Protein AF-A0A2A2PYI9-F1 (afdb_monomer_lite)

pLDDT: mean 82.42, std 16.28, range [33.88, 98.12]

Structure (mmCIF, N/CA/C/O backbone):
data_AF-A0A2A2PYI9-F1
#
_entry.id   AF-A0A2A2PYI9-F1
#
loop_
_atom_site.group_PDB
_atom_site.id
_atom_site.type_symbol
_atom_site.label_atom_id
_atom_site.label_alt_id
_atom_site.label_comp_id
_atom_site.label_asym_id
_atom_site.label_entity_id
_atom_site.label_seq_id
_atom_site.pdbx_PDB_ins_code
_atom_site.Cartn_x
_atom_site.Cartn_y
_atom_site.Cartn_z
_atom_site.occupancy
_atom_site.B_iso_or_equiv
_atom_site.auth_seq_id
_atom_site.auth_comp_id
_atom_site.auth_asym_id
_atom_site.auth_atom_id
_atom_site.pdbx_PDB_model_num
ATOM 1 N N . MET A 1 1 ? -29.146 13.501 -9.219 1.00 33.88 1 MET A N 1
ATOM 2 C CA . MET A 1 1 ? -28.805 12.311 -10.023 1.00 33.88 1 MET A CA 1
ATOM 3 C C . MET A 1 1 ? -28.021 12.871 -11.185 1.00 33.88 1 MET A C 1
ATOM 5 O O . MET A 1 1 ? -28.593 13.124 -12.236 1.00 33.88 1 MET A O 1
ATOM 9 N N . ASP A 1 2 ? -26.780 13.252 -10.892 1.00 37.84 2 ASP A N 1
ATOM 10 C CA . ASP A 1 2 ? -25.916 13.910 -11.863 1.00 37.84 2 ASP A CA 1
ATOM 11 C C . ASP A 1 2 ? -25.193 12.843 -12.674 1.00 37.84 2 ASP A C 1
ATOM 13 O O . ASP A 1 2 ? -24.816 11.787 -12.166 1.00 37.84 2 ASP A O 1
ATOM 17 N N . SER A 1 3 ? -25.146 13.115 -13.968 1.00 40.38 3 SER A N 1
ATOM 18 C CA . SER A 1 3 ? -24.664 12.262 -15.040 1.00 40.38 3 SER A CA 1
ATOM 19 C C . SER A 1 3 ? -23.208 11.858 -14.802 1.00 40.38 3 SER A C 1
ATOM 21 O O . SER A 1 3 ? -22.323 12.702 -14.899 1.00 40.38 3 SER A O 1
ATOM 23 N N . ILE A 1 4 ? -22.956 10.576 -14.526 1.00 47.84 4 ILE A N 1
ATOM 24 C CA . ILE A 1 4 ? -21.625 9.956 -14.641 1.00 47.84 4 ILE A CA 1
ATOM 25 C C . ILE A 1 4 ? -21.362 9.779 -16.141 1.00 47.84 4 ILE A C 1
ATOM 27 O O . ILE A 1 4 ? -21.549 8.703 -16.693 1.00 47.84 4 ILE A O 1
ATOM 31 N N . ASP A 1 5 ? -21.094 10.890 -16.817 1.00 45.84 5 ASP A N 1
ATOM 32 C CA . ASP A 1 5 ? -20.759 10.943 -18.247 1.00 45.84 5 ASP A CA 1
ATOM 33 C C . ASP A 1 5 ? -19.875 12.182 -18.516 1.00 45.84 5 ASP A C 1
ATOM 35 O O . ASP A 1 5 ? -19.927 12.792 -19.582 1.00 45.84 5 ASP A O 1
ATOM 39 N N . SER A 1 6 ? -19.106 12.614 -17.505 1.00 53.06 6 SER A N 1
ATOM 40 C CA . SER A 1 6 ? -18.048 13.613 -17.675 1.00 53.06 6 SER A CA 1
ATOM 41 C C . SER A 1 6 ? -16.816 12.923 -18.245 1.00 53.06 6 SER A C 1
ATOM 43 O O . SER A 1 6 ? -16.420 11.863 -17.754 1.00 53.06 6 SER A O 1
ATOM 45 N N . ASP A 1 7 ? -16.211 13.531 -19.258 1.00 60.19 7 ASP A N 1
ATOM 46 C CA . ASP A 1 7 ? -14.931 13.111 -19.820 1.00 60.19 7 ASP A CA 1
ATOM 47 C C . ASP A 1 7 ? -13.903 12.910 -18.680 1.00 60.19 7 ASP A C 1
ATOM 49 O O . ASP A 1 7 ? -13.725 13.824 -17.870 1.00 60.19 7 ASP A O 1
ATOM 53 N N . PRO A 1 8 ? -13.238 11.743 -18.550 1.00 55.34 8 PRO A N 1
ATOM 54 C CA . PRO A 1 8 ? -12.251 11.511 -17.492 1.00 55.34 8 PRO A CA 1
ATOM 55 C C . PRO A 1 8 ? -11.104 12.535 -17.504 1.00 55.34 8 PRO A C 1
ATOM 57 O O . PRO A 1 8 ? -10.512 12.796 -16.458 1.00 55.34 8 PRO A O 1
ATOM 60 N N . PHE A 1 9 ? -10.824 13.167 -18.648 1.00 63.16 9 PHE A N 1
ATOM 61 C CA . PHE A 1 9 ? -9.837 14.243 -18.742 1.00 63.16 9 PHE A CA 1
ATOM 62 C C . PHE A 1 9 ? -10.354 15.581 -18.190 1.00 63.16 9 PHE A C 1
ATOM 64 O O . PHE A 1 9 ? -9.571 16.374 -17.678 1.00 63.16 9 PHE A O 1
ATOM 71 N N . GLU A 1 10 ? -11.669 15.814 -18.194 1.00 71.94 10 GLU A N 1
ATOM 72 C CA . GLU A 1 10 ? -12.277 17.023 -17.624 1.00 71.94 10 GLU A CA 1
ATOM 73 C C . GLU A 1 10 ? -12.170 17.044 -16.090 1.00 71.94 10 GLU A C 1
ATOM 75 O O . GLU A 1 10 ? -12.043 18.116 -15.497 1.00 71.94 10 GLU A O 1
ATOM 80 N N . ALA A 1 11 ? -12.173 15.873 -15.442 1.00 73.19 11 ALA A N 1
ATOM 81 C CA . ALA A 1 11 ? -11.939 15.761 -14.003 1.00 73.19 11 ALA A CA 1
ATOM 82 C C . ALA A 1 11 ? -10.495 16.137 -13.633 1.00 73.19 11 ALA A C 1
ATOM 8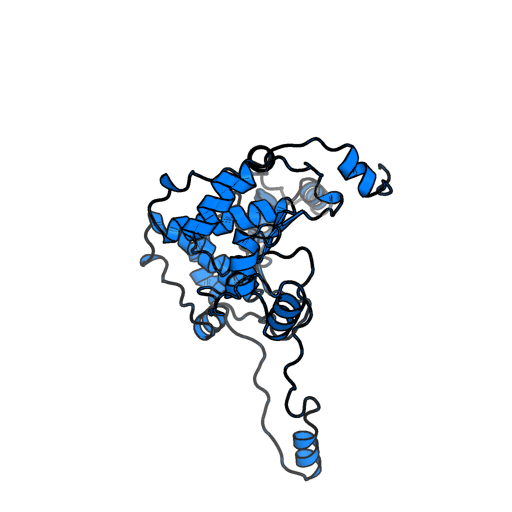4 O O . ALA A 1 11 ? -10.291 16.891 -12.687 1.00 73.19 11 ALA A O 1
ATOM 85 N N . TYR A 1 12 ? -9.514 15.666 -14.411 1.00 77.94 12 TYR A N 1
ATOM 86 C CA . TYR A 1 12 ? -8.099 15.998 -14.222 1.00 77.94 12 TYR A CA 1
ATOM 87 C C . TYR A 1 12 ? -7.813 17.488 -14.473 1.00 77.94 12 TYR A C 1
ATOM 89 O O . TYR A 1 12 ? -7.151 18.139 -13.671 1.00 77.94 12 TYR A O 1
ATOM 97 N N . ASP A 1 13 ? -8.350 18.061 -15.555 1.00 82.06 13 ASP A N 1
ATOM 98 C CA . ASP A 1 13 ? -8.074 19.455 -15.928 1.00 82.06 13 ASP A CA 1
ATOM 99 C C . ASP A 1 13 ? -8.671 20.485 -14.949 1.00 82.06 13 ASP A C 1
ATOM 101 O O . ASP A 1 13 ? -8.200 21.624 -14.882 1.00 82.06 13 ASP A O 1
ATOM 105 N N . ASN A 1 14 ? -9.714 20.112 -14.197 1.00 82.50 14 ASN A N 1
ATOM 106 C CA . ASN A 1 14 ? -10.449 21.023 -13.314 1.00 82.50 14 ASN A CA 1
ATOM 107 C C . ASN A 1 14 ? -10.273 20.731 -11.816 1.00 82.50 14 ASN A C 1
ATOM 109 O O . ASN A 1 14 ? -10.850 21.455 -10.996 1.00 82.50 14 ASN A O 1
ATOM 113 N N . CYS A 1 15 ? -9.524 19.694 -11.436 1.00 84.62 15 CYS A N 1
ATOM 114 C CA . CYS A 1 15 ? -9.304 19.386 -10.029 1.00 84.62 15 CYS A CA 1
ATOM 115 C C . CYS A 1 15 ? -8.291 20.355 -9.392 1.00 84.62 15 CYS A C 1
ATOM 117 O O . CYS A 1 15 ? -7.405 20.892 -10.071 1.00 84.62 15 CYS A O 1
ATOM 119 N N . PRO A 1 16 ? -8.392 20.603 -8.077 1.00 90.00 16 PRO A N 1
ATOM 120 C CA . PRO A 1 16 ? -7.320 21.271 -7.366 1.00 90.00 16 PRO A CA 1
ATOM 121 C C . PRO A 1 16 ? -6.079 20.370 -7.298 1.00 90.00 16 PRO A C 1
ATOM 123 O O . PRO A 1 16 ? -6.130 19.171 -7.573 1.00 90.00 16 PRO A O 1
ATOM 126 N N . TRP A 1 17 ? -4.945 20.978 -6.964 1.00 92.88 17 TRP A N 1
ATOM 127 C CA . TRP A 1 17 ? -3.680 20.278 -6.783 1.00 92.88 17 TRP A CA 1
ATOM 128 C C . TRP A 1 17 ? -3.239 20.463 -5.341 1.00 92.88 17 TRP A C 1
ATOM 130 O O . TRP A 1 17 ? -3.008 21.597 -4.915 1.00 92.88 17 TRP A O 1
ATOM 140 N N . HIS A 1 18 ? -3.125 19.360 -4.612 1.00 93.50 18 HIS A N 1
ATOM 141 C CA . HIS A 1 18 ? -2.739 19.349 -3.206 1.00 93.50 18 HIS A CA 1
ATOM 142 C C . HIS A 1 18 ? -1.627 18.320 -2.980 1.00 93.50 18 HIS A C 1
ATOM 144 O O . HIS A 1 18 ? -1.480 17.387 -3.770 1.00 93.50 18 HIS A O 1
ATOM 150 N N . PRO A 1 19 ? -0.820 18.460 -1.923 1.00 95.62 19 PRO A N 1
ATOM 151 C CA . PRO A 1 19 ? 0.034 17.373 -1.474 1.00 95.62 19 PRO A CA 1
ATOM 152 C C . PRO A 1 19 ? -0.830 16.188 -1.008 1.00 95.62 19 PRO A C 1
ATOM 154 O O . PRO A 1 19 ? -1.816 16.419 -0.295 1.00 95.62 19 PRO A O 1
ATOM 157 N N . PRO A 1 20 ? -0.468 14.925 -1.305 1.00 95.31 20 PRO A N 1
ATOM 158 C CA . PRO A 1 20 ? -1.155 13.760 -0.755 1.00 95.31 20 PRO A CA 1
ATOM 159 C C . PRO A 1 20 ? -1.258 13.799 0.772 1.00 95.31 20 PRO A C 1
ATOM 161 O O . PRO A 1 20 ? -2.221 13.289 1.332 1.00 95.31 20 PRO A O 1
ATOM 164 N N . ARG A 1 21 ? -0.325 14.465 1.468 1.00 97.00 21 ARG A N 1
ATOM 165 C CA . ARG A 1 21 ? -0.442 14.701 2.911 1.00 97.00 21 ARG A CA 1
ATOM 166 C C . ARG A 1 21 ? -1.735 15.414 3.301 1.00 97.00 21 ARG A C 1
ATOM 168 O O . ARG A 1 21 ? -2.357 15.019 4.282 1.00 97.00 21 ARG A O 1
ATOM 175 N N . GLU A 1 22 ? -2.110 16.464 2.576 1.00 95.81 22 GLU A N 1
ATOM 176 C CA . GLU A 1 22 ? -3.336 17.221 2.847 1.00 95.81 22 GLU A CA 1
ATOM 177 C C . GLU A 1 22 ? -4.567 16.385 2.482 1.00 95.81 22 GLU A C 1
ATOM 179 O O . GLU A 1 22 ? -5.471 16.255 3.306 1.00 95.81 22 GLU A O 1
ATOM 184 N N . MET A 1 23 ? -4.541 15.715 1.321 1.00 92.62 23 MET A N 1
ATOM 185 C CA . MET A 1 23 ? -5.623 14.819 0.881 1.00 92.62 23 MET A CA 1
ATOM 186 C C . MET A 1 23 ? -5.915 13.719 1.915 1.00 92.62 23 MET A C 1
ATOM 188 O O . MET A 1 23 ? -7.065 13.438 2.244 1.00 92.62 23 MET A O 1
ATOM 192 N N . LEU A 1 24 ? -4.866 13.096 2.462 1.00 94.38 24 LEU A N 1
ATOM 193 C CA . LEU A 1 24 ? -4.995 12.054 3.479 1.00 94.38 24 LEU A CA 1
ATOM 194 C C . LEU A 1 24 ? -5.429 12.617 4.840 1.00 94.38 24 LEU A C 1
ATOM 196 O O . LEU A 1 24 ? -6.237 11.989 5.529 1.00 94.38 24 LEU A O 1
ATOM 200 N N . ALA A 1 25 ? -4.947 13.804 5.219 1.00 94.25 25 ALA A N 1
ATOM 201 C CA . ALA A 1 25 ? -5.342 14.459 6.464 1.00 94.25 25 ALA A CA 1
ATOM 202 C C . ALA A 1 25 ? -6.837 14.815 6.482 1.00 94.25 25 ALA A C 1
ATOM 204 O O . ALA A 1 25 ? -7.488 14.642 7.516 1.00 94.25 25 ALA A O 1
ATOM 205 N N . ASP A 1 26 ? -7.400 15.225 5.343 1.00 90.81 26 ASP A N 1
ATOM 206 C CA . ASP A 1 26 ? -8.839 15.481 5.185 1.00 90.81 26 ASP A CA 1
ATOM 207 C C . ASP A 1 26 ? -9.693 14.214 5.382 1.00 90.81 26 ASP A C 1
ATOM 209 O O . ASP A 1 26 ? -10.858 14.291 5.783 1.00 90.81 26 ASP A O 1
ATOM 213 N N . LEU A 1 27 ? -9.093 13.037 5.188 1.00 88.44 27 LEU A N 1
ATOM 214 C CA . LEU A 1 27 ? -9.691 11.724 5.447 1.00 88.44 27 LEU A CA 1
ATOM 215 C C . LEU A 1 27 ? -9.379 11.186 6.851 1.00 88.44 27 LEU A C 1
ATOM 217 O O . LEU A 1 27 ? -9.755 10.064 7.186 1.00 88.44 27 LEU A O 1
ATOM 221 N N . GLY A 1 28 ? -8.713 11.983 7.689 1.00 93.25 28 GLY A N 1
ATOM 222 C CA . GLY A 1 28 ? -8.355 11.619 9.056 1.00 93.25 28 GLY A CA 1
ATOM 223 C C . GLY A 1 28 ? -7.126 10.717 9.170 1.00 93.25 28 GLY A C 1
ATOM 224 O O . GLY A 1 28 ? -6.887 10.172 10.248 1.00 93.25 28 GLY A O 1
ATOM 225 N N . PHE A 1 29 ? -6.340 10.562 8.101 1.00 94.25 29 PHE A N 1
ATOM 226 C CA . PHE A 1 29 ? -5.088 9.813 8.124 1.00 94.25 29 PHE A CA 1
ATOM 227 C C . PHE A 1 29 ? -3.882 10.747 8.258 1.00 94.25 29 PHE A C 1
ATOM 229 O O . PHE A 1 29 ? -3.706 11.688 7.488 1.00 94.25 29 PHE A O 1
ATOM 236 N N . THR A 1 30 ? -2.999 10.452 9.211 1.00 94.62 30 THR A N 1
ATOM 237 C CA . THR A 1 30 ? -1.716 11.147 9.373 1.00 94.62 30 THR A CA 1
ATOM 238 C C . THR A 1 30 ? -0.624 10.149 9.721 1.00 94.62 30 THR A C 1
ATOM 240 O O . THR A 1 30 ? -0.806 9.340 10.631 1.00 94.62 30 THR A O 1
ATOM 243 N N . SER A 1 31 ? 0.526 10.249 9.061 1.00 92.69 31 SER A N 1
ATOM 244 C CA . SER A 1 31 ? 1.694 9.403 9.314 1.00 92.69 31 SER A CA 1
ATOM 245 C C . SER A 1 31 ? 2.788 10.165 10.082 1.00 92.69 31 SER A C 1
ATOM 247 O O . SER A 1 31 ? 3.120 11.294 9.695 1.00 92.69 31 SER A O 1
ATOM 249 N N . PRO A 1 32 ? 3.387 9.581 11.138 1.00 95.31 32 PRO A N 1
ATOM 250 C CA . PRO A 1 32 ? 4.479 10.218 11.875 1.00 95.31 32 PRO A CA 1
ATOM 251 C C . PRO A 1 32 ? 5.744 10.352 11.004 1.00 95.31 32 PRO A C 1
ATOM 253 O O . PRO A 1 32 ? 5.972 9.498 10.143 1.00 95.31 32 PRO A O 1
ATOM 256 N N . PRO A 1 33 ? 6.586 11.380 11.218 1.00 96.44 33 PRO A N 1
ATOM 257 C CA . PRO A 1 33 ? 7.892 11.489 10.569 1.00 96.44 33 PRO A CA 1
ATOM 258 C C . PRO A 1 33 ? 8.765 10.237 10.778 1.00 96.44 33 PRO A C 1
ATOM 260 O O . PRO A 1 33 ? 8.701 9.629 11.851 1.00 96.44 33 PRO A O 1
ATOM 263 N N . PRO A 1 34 ? 9.630 9.865 9.815 1.00 95.44 34 PRO A N 1
ATOM 264 C CA . PRO A 1 34 ? 10.481 8.673 9.919 1.00 95.44 34 PRO A CA 1
ATOM 265 C C . PRO A 1 34 ? 11.380 8.653 11.163 1.00 95.44 34 PRO A C 1
ATOM 267 O O . PRO A 1 34 ? 11.589 7.596 11.763 1.00 95.44 34 PRO A O 1
ATOM 270 N N . ASP A 1 35 ? 11.867 9.825 11.577 1.00 95.38 35 ASP A N 1
ATOM 271 C CA . ASP A 1 35 ? 12.709 10.006 12.765 1.00 95.38 35 ASP A CA 1
ATOM 272 C C . ASP A 1 35 ? 11.944 9.831 14.087 1.00 95.38 35 ASP A C 1
ATOM 274 O O . ASP A 1 35 ? 12.556 9.633 15.136 1.00 95.38 35 ASP A O 1
ATOM 278 N N . GLU A 1 36 ? 10.611 9.879 14.079 1.00 95.88 36 GLU A N 1
ATOM 279 C CA . GLU A 1 36 ? 9.802 9.624 15.277 1.00 95.88 36 GLU A CA 1
ATOM 280 C C . GLU A 1 36 ? 9.535 8.126 15.483 1.00 95.88 36 GLU A C 1
ATOM 282 O O . GLU A 1 36 ? 9.292 7.697 16.612 1.00 95.88 36 GLU A O 1
ATOM 287 N N . VAL A 1 37 ? 9.664 7.310 14.430 1.00 94.06 37 VAL A N 1
ATOM 288 C CA . VAL A 1 37 ? 9.454 5.858 14.485 1.00 94.06 37 VAL A CA 1
ATOM 289 C C . VAL A 1 37 ? 10.792 5.137 14.649 1.00 94.06 37 VAL A C 1
ATOM 291 O O . VAL A 1 37 ? 11.514 4.850 13.691 1.00 94.06 37 VAL A O 1
ATOM 294 N N . GLN A 1 38 ? 11.143 4.861 15.903 1.00 91.69 38 GLN A N 1
ATOM 295 C CA . GLN A 1 38 ? 12.434 4.267 16.268 1.00 91.69 38 GLN A CA 1
ATOM 296 C C . GLN A 1 38 ? 12.458 2.741 16.125 1.00 91.69 38 GLN A C 1
ATOM 298 O O . GLN A 1 38 ? 13.504 2.166 15.832 1.00 91.69 38 GLN A O 1
ATOM 303 N N . ASP A 1 39 ? 11.323 2.079 16.344 1.00 91.00 39 ASP A N 1
ATOM 304 C CA . ASP A 1 39 ? 11.221 0.627 16.240 1.00 91.00 39 ASP A CA 1
ATOM 305 C C . ASP A 1 39 ? 10.990 0.194 14.782 1.00 91.00 39 ASP A C 1
ATOM 307 O O . ASP A 1 39 ? 10.060 0.650 14.122 1.00 91.00 39 ASP A O 1
ATOM 311 N N . GLU A 1 40 ? 11.834 -0.704 14.267 1.00 89.62 40 GLU A N 1
ATOM 312 C CA . GLU A 1 40 ? 11.764 -1.161 12.867 1.00 89.62 40 GLU A CA 1
ATOM 313 C C . GLU A 1 40 ? 10.495 -1.974 12.569 1.00 89.62 40 GLU A C 1
ATOM 315 O O . GLU A 1 40 ? 10.004 -1.994 11.438 1.00 89.62 40 GLU A O 1
ATOM 320 N N . ARG A 1 41 ? 9.932 -2.650 13.576 1.00 87.50 41 ARG A N 1
ATOM 321 C CA . ARG A 1 41 ? 8.699 -3.418 13.408 1.00 87.50 41 ARG A CA 1
ATOM 322 C C . ARG A 1 41 ? 7.488 -2.490 13.365 1.00 87.50 41 ARG A C 1
ATOM 324 O O . ARG A 1 41 ? 6.601 -2.704 12.541 1.00 87.50 41 ARG A O 1
ATOM 331 N N . GLU A 1 42 ? 7.468 -1.467 14.214 1.00 90.00 42 GLU A N 1
ATOM 332 C CA . GLU A 1 42 ? 6.495 -0.379 14.139 1.00 90.00 42 GLU A CA 1
ATOM 333 C C . GLU A 1 42 ? 6.590 0.339 12.789 1.00 90.00 42 GLU A C 1
ATOM 335 O O . GLU A 1 42 ? 5.566 0.519 12.132 1.00 90.00 42 GLU A O 1
ATOM 340 N N . LEU A 1 43 ? 7.803 0.667 12.327 1.00 94.81 43 LEU A N 1
ATOM 341 C CA . LEU A 1 43 ? 8.020 1.326 11.039 1.00 94.81 43 LEU A CA 1
ATOM 342 C C . LEU A 1 43 ? 7.441 0.519 9.882 1.00 94.81 43 LEU A C 1
ATOM 344 O O . LEU A 1 43 ? 6.754 1.083 9.034 1.00 94.81 43 LEU A O 1
ATOM 348 N N . ARG A 1 44 ? 7.649 -0.802 9.866 1.00 93.56 44 ARG A N 1
ATOM 349 C CA . ARG A 1 44 ? 7.020 -1.675 8.867 1.00 93.56 44 ARG A CA 1
ATOM 350 C C . ARG A 1 44 ? 5.496 -1.567 8.898 1.00 93.56 44 ARG A C 1
ATOM 352 O O . ARG A 1 44 ? 4.879 -1.513 7.840 1.00 93.56 44 ARG A O 1
ATOM 359 N N . GLY A 1 45 ? 4.889 -1.526 10.083 1.00 89.38 45 GLY A N 1
ATOM 360 C CA . GLY A 1 45 ? 3.446 -1.315 10.230 1.00 89.38 45 GLY A CA 1
ATOM 361 C C . GLY A 1 45 ? 2.997 0.027 9.643 1.00 89.38 45 GLY A C 1
ATOM 362 O O . GLY A 1 45 ? 2.108 0.054 8.795 1.00 89.38 45 GLY A O 1
ATOM 363 N N . ARG A 1 46 ? 3.671 1.124 10.018 1.00 93.75 46 ARG A N 1
ATOM 364 C CA . ARG A 1 46 ? 3.391 2.484 9.515 1.00 93.75 46 ARG A CA 1
ATOM 365 C C . ARG A 1 46 ? 3.567 2.612 8.008 1.00 93.75 46 ARG A C 1
ATOM 367 O O . ARG A 1 46 ? 2.791 3.303 7.354 1.00 93.75 46 ARG A O 1
ATOM 374 N N . LEU A 1 47 ? 4.558 1.923 7.454 1.00 96.94 47 LEU A N 1
ATOM 375 C CA . LEU A 1 47 ? 4.772 1.840 6.019 1.00 96.94 47 LEU A CA 1
ATOM 376 C C . LEU A 1 47 ? 3.561 1.238 5.310 1.00 96.94 47 LEU A C 1
ATOM 378 O O . LEU A 1 47 ? 3.055 1.839 4.368 1.00 96.94 47 LEU A O 1
ATOM 382 N N . TRP A 1 48 ? 3.060 0.095 5.774 1.00 96.44 48 TRP A N 1
ATOM 383 C CA . TRP A 1 48 ? 1.887 -0.523 5.159 1.00 96.44 48 TRP A CA 1
ATOM 384 C C . TRP A 1 48 ? 0.614 0.303 5.356 1.00 96.44 48 TRP A C 1
ATOM 386 O O . TRP A 1 48 ? -0.152 0.441 4.406 1.00 96.44 48 TRP A O 1
ATOM 396 N N . GLU A 1 49 ? 0.410 0.911 6.528 1.00 94.94 49 GLU A N 1
ATOM 397 C CA . GLU A 1 49 ? -0.691 1.862 6.752 1.00 94.94 49 GLU A CA 1
ATOM 398 C C . GLU A 1 49 ? -0.675 2.990 5.707 1.00 94.94 49 GLU A C 1
ATOM 400 O O . GLU A 1 49 ? -1.697 3.267 5.079 1.00 94.94 49 GLU A O 1
ATOM 405 N N . LEU A 1 50 ? 0.495 3.591 5.466 1.00 96.75 50 LEU A N 1
ATOM 406 C CA . LEU A 1 50 ? 0.666 4.641 4.466 1.00 96.75 50 LEU A CA 1
ATOM 407 C C . LEU A 1 50 ? 0.421 4.130 3.037 1.00 96.75 50 LEU A C 1
ATOM 409 O O . LEU A 1 50 ? -0.279 4.792 2.275 1.00 96.75 50 LEU A O 1
ATOM 413 N N . ILE A 1 51 ? 0.935 2.949 2.677 1.00 96.88 51 ILE A N 1
ATOM 414 C CA . ILE A 1 51 ? 0.714 2.331 1.356 1.00 96.88 51 ILE A CA 1
ATOM 415 C C . ILE A 1 51 ? -0.783 2.132 1.083 1.00 96.88 51 ILE A C 1
ATOM 417 O O . ILE A 1 51 ? -1.262 2.460 -0.002 1.00 96.88 51 ILE A O 1
ATOM 421 N N . TYR A 1 52 ? -1.542 1.620 2.055 1.00 93.69 52 TYR A N 1
ATOM 422 C CA . TYR A 1 52 ? -2.983 1.417 1.889 1.00 93.69 52 TYR A CA 1
ATOM 423 C C . TYR A 1 52 ? -3.767 2.732 1.876 1.00 93.69 52 TYR A C 1
ATOM 425 O O . TYR A 1 52 ? -4.709 2.860 1.094 1.00 93.69 52 TYR A O 1
ATOM 433 N N . ALA A 1 53 ? -3.370 3.719 2.684 1.00 92.50 53 ALA A N 1
ATOM 434 C CA . ALA A 1 53 ? -3.973 5.050 2.657 1.00 92.50 53 ALA A CA 1
ATOM 435 C C . ALA A 1 53 ? -3.785 5.723 1.283 1.00 92.50 53 ALA A C 1
ATOM 437 O O . ALA A 1 53 ? -4.744 6.240 0.707 1.00 92.50 53 ALA A O 1
ATOM 438 N N . LEU A 1 54 ? -2.578 5.632 0.716 1.00 94.56 54 LEU A N 1
ATOM 439 C CA . LEU A 1 54 ? -2.266 6.076 -0.645 1.00 94.56 54 LEU A CA 1
ATOM 440 C C . LEU A 1 54 ? -3.113 5.333 -1.691 1.00 94.56 54 LEU A C 1
ATOM 442 O O . LEU A 1 54 ? -3.759 5.969 -2.524 1.00 94.56 54 LEU A O 1
ATOM 446 N N . ALA A 1 55 ? -3.198 4.003 -1.607 1.00 93.25 55 ALA A N 1
ATOM 447 C CA . ALA A 1 55 ? -3.991 3.198 -2.537 1.00 93.25 55 ALA A CA 1
ATOM 448 C C . ALA A 1 55 ? -5.497 3.507 -2.470 1.00 93.25 55 ALA A C 1
ATOM 450 O O . ALA A 1 55 ? -6.176 3.493 -3.499 1.00 93.25 55 ALA A O 1
ATOM 451 N N . ALA A 1 56 ? -6.028 3.842 -1.289 1.00 88.94 56 ALA A N 1
ATOM 452 C CA . ALA A 1 56 ? -7.412 4.293 -1.130 1.00 88.94 56 ALA A CA 1
ATOM 453 C C . ALA A 1 56 ? -7.681 5.623 -1.860 1.00 88.94 56 ALA A C 1
ATOM 455 O O . ALA A 1 56 ? -8.794 5.849 -2.334 1.00 88.94 56 ALA A O 1
ATOM 456 N N . GLN A 1 57 ? -6.652 6.463 -2.007 1.00 88.00 57 GLN A N 1
ATOM 457 C CA . GLN A 1 57 ? -6.644 7.660 -2.858 1.00 88.00 57 GLN A CA 1
ATOM 458 C C . GLN A 1 57 ? -6.105 7.398 -4.272 1.00 88.00 57 GLN A C 1
ATOM 460 O O . GLN A 1 57 ? -5.767 8.324 -5.000 1.00 88.00 57 GLN A O 1
ATOM 465 N N . ARG A 1 58 ? -6.060 6.128 -4.692 1.00 91.12 58 ARG A N 1
ATOM 466 C CA . ARG A 1 58 ? -5.637 5.678 -6.027 1.00 91.12 58 ARG A CA 1
ATOM 467 C C . ARG A 1 58 ? -4.190 6.022 -6.397 1.00 91.12 58 ARG A C 1
ATOM 469 O O . ARG A 1 58 ? -3.859 6.059 -7.583 1.00 91.12 58 ARG A O 1
ATOM 476 N N . PHE A 1 59 ? -3.327 6.211 -5.400 1.00 92.88 59 PHE A N 1
ATOM 477 C CA . PHE A 1 59 ? -1.875 6.229 -5.563 1.00 92.88 59 PHE A CA 1
ATOM 478 C C . PHE A 1 59 ? -1.335 4.808 -5.416 1.00 92.88 59 PHE A C 1
ATOM 480 O O . PHE A 1 59 ? -1.360 4.222 -4.334 1.00 92.88 59 PHE A O 1
ATOM 487 N N . PHE A 1 60 ? -0.845 4.251 -6.515 1.00 93.44 60 PHE A N 1
ATOM 488 C CA . PHE A 1 60 ? -0.307 2.901 -6.589 1.00 93.44 60 PHE A CA 1
ATOM 489 C C . PHE A 1 60 ? 1.191 2.970 -6.844 1.00 93.44 60 PHE A C 1
ATOM 491 O O . PHE A 1 60 ? 1.635 3.417 -7.903 1.00 93.44 60 PHE A O 1
ATOM 498 N N . ILE A 1 61 ? 1.964 2.531 -5.859 1.00 94.56 61 ILE A N 1
ATOM 499 C CA . ILE A 1 61 ? 3.423 2.497 -5.942 1.00 94.56 61 ILE A CA 1
ATOM 500 C C . ILE A 1 61 ? 3.889 1.171 -6.558 1.00 94.56 61 ILE A C 1
ATOM 502 O O . ILE A 1 61 ? 3.202 0.157 -6.434 1.00 94.56 61 ILE A O 1
ATOM 506 N N . PHE A 1 62 ? 5.048 1.165 -7.212 1.00 92.88 62 PHE A N 1
ATOM 507 C CA . PHE A 1 62 ? 5.680 -0.044 -7.753 1.00 92.88 62 PHE A CA 1
ATOM 508 C C . PHE A 1 62 ? 7.210 0.096 -7.801 1.00 92.88 62 PHE A C 1
ATOM 510 O O . PHE A 1 62 ? 7.743 1.169 -7.514 1.00 92.88 62 PHE A O 1
ATOM 517 N N . ALA A 1 63 ? 7.909 -0.988 -8.151 1.00 91.38 63 ALA A N 1
ATOM 518 C CA . ALA A 1 63 ? 9.368 -1.072 -8.219 1.00 91.38 63 ALA A CA 1
ATOM 519 C C . ALA A 1 63 ? 10.053 -0.805 -6.867 1.00 91.38 63 ALA A C 1
ATOM 521 O O . ALA A 1 63 ? 11.108 -0.178 -6.804 1.00 91.38 63 ALA A O 1
ATOM 522 N N . THR A 1 64 ? 9.480 -1.279 -5.761 1.00 95.94 64 THR A N 1
ATOM 523 C CA . THR A 1 64 ? 9.884 -0.887 -4.398 1.00 95.94 64 THR A CA 1
ATOM 524 C C . THR A 1 64 ? 10.857 -1.860 -3.731 1.00 95.94 64 THR A C 1
ATOM 526 O O . THR A 1 64 ? 11.488 -1.516 -2.731 1.00 95.94 64 THR A O 1
ATOM 529 N N . ASP A 1 65 ? 11.014 -3.056 -4.297 1.00 94.81 65 ASP A N 1
ATOM 530 C CA . ASP A 1 65 ? 11.752 -4.179 -3.705 1.00 94.81 65 ASP A CA 1
ATOM 531 C C . ASP A 1 65 ? 13.253 -3.933 -3.482 1.00 94.81 65 ASP A C 1
ATOM 533 O O . ASP A 1 65 ? 13.896 -4.667 -2.733 1.00 94.81 65 ASP A O 1
ATOM 537 N N . HIS A 1 66 ? 13.815 -2.894 -4.099 1.00 94.94 66 HIS A N 1
ATOM 538 C CA . HIS A 1 66 ? 15.204 -2.474 -3.917 1.00 94.94 66 HIS A CA 1
ATOM 539 C C . HIS A 1 66 ? 15.439 -1.633 -2.649 1.00 94.94 66 HIS A C 1
ATOM 541 O O . HIS A 1 66 ? 16.590 -1.441 -2.263 1.00 94.94 66 HIS A O 1
ATOM 547 N N . LEU A 1 67 ? 14.376 -1.139 -2.003 1.00 96.25 67 LEU A N 1
ATOM 548 C CA . LEU A 1 67 ? 14.445 -0.258 -0.833 1.00 96.25 67 LEU A CA 1
ATOM 549 C C . LEU A 1 67 ? 14.178 -1.034 0.453 1.00 96.25 67 LEU A C 1
ATOM 551 O O . LEU A 1 67 ? 13.220 -1.804 0.515 1.00 96.25 67 LEU A O 1
ATOM 555 N N . GLY A 1 68 ? 14.922 -0.766 1.524 1.00 95.94 68 GLY A N 1
ATOM 556 C CA . GLY A 1 68 ? 14.536 -1.192 2.871 1.00 95.94 68 GLY A CA 1
ATOM 557 C C . GLY A 1 68 ? 13.236 -0.522 3.337 1.00 95.94 68 GLY A C 1
ATOM 558 O O . GLY A 1 68 ? 12.813 0.488 2.778 1.00 95.94 68 GLY A O 1
ATOM 559 N N . ASP A 1 69 ? 12.588 -1.055 4.379 1.00 96.75 69 ASP A N 1
ATOM 560 C CA . ASP A 1 69 ? 11.314 -0.494 4.868 1.00 96.75 69 ASP A CA 1
ATOM 561 C C . ASP A 1 69 ? 11.469 0.972 5.305 1.00 96.75 69 ASP A C 1
ATOM 563 O O . ASP A 1 69 ? 10.646 1.811 4.952 1.00 96.75 69 ASP A O 1
ATOM 567 N N . ARG A 1 70 ? 12.556 1.298 6.021 1.00 97.00 70 ARG A N 1
ATOM 568 C CA . ARG A 1 70 ? 12.862 2.673 6.444 1.00 97.00 70 ARG A CA 1
ATOM 569 C C . ARG A 1 70 ? 13.110 3.602 5.264 1.00 97.00 70 ARG A C 1
ATOM 571 O O . ARG A 1 70 ? 12.583 4.705 5.256 1.00 97.00 70 ARG A O 1
ATOM 578 N N . GLU A 1 71 ? 13.875 3.155 4.273 1.00 97.00 71 GLU A N 1
ATOM 579 C CA . GLU A 1 71 ? 14.166 3.945 3.072 1.00 97.00 71 GLU A CA 1
ATOM 580 C C . GLU A 1 71 ? 12.888 4.223 2.278 1.00 97.00 71 GLU A C 1
ATOM 582 O O . GLU A 1 71 ? 12.633 5.368 1.909 1.00 97.00 71 GLU A O 1
ATOM 587 N N . LEU A 1 72 ? 12.047 3.200 2.083 1.00 97.69 72 LEU A N 1
ATOM 588 C CA . LEU A 1 72 ? 10.761 3.366 1.416 1.00 97.69 72 LEU A CA 1
ATOM 589 C C . LEU A 1 72 ? 9.842 4.302 2.209 1.00 97.69 72 LEU A C 1
ATOM 591 O O . LEU A 1 72 ? 9.259 5.212 1.629 1.00 97.69 72 LEU A O 1
ATOM 595 N N . TYR A 1 73 ? 9.731 4.114 3.526 1.00 98.12 73 TYR A N 1
ATOM 596 C CA . TYR A 1 73 ? 8.888 4.957 4.373 1.00 98.12 73 TYR A CA 1
ATOM 597 C C . TYR A 1 73 ? 9.329 6.420 4.350 1.00 98.12 73 TYR A C 1
ATOM 599 O O . TYR A 1 73 ? 8.493 7.300 4.163 1.00 98.12 73 TYR A O 1
ATOM 607 N N . THR A 1 74 ? 10.632 6.681 4.482 1.00 97.81 74 THR A N 1
ATOM 608 C CA . THR A 1 74 ? 11.201 8.029 4.380 1.00 97.81 74 THR A CA 1
ATOM 609 C C . THR A 1 74 ? 10.878 8.657 3.037 1.00 97.81 74 THR A C 1
ATOM 611 O O . THR A 1 74 ? 10.364 9.770 3.005 1.00 97.81 74 THR A O 1
ATOM 614 N N . ARG A 1 75 ? 11.091 7.933 1.937 1.00 96.88 75 ARG A N 1
ATOM 615 C CA . ARG A 1 75 ? 10.819 8.460 0.601 1.00 96.88 75 ARG A CA 1
ATOM 616 C C . ARG A 1 75 ? 9.342 8.791 0.396 1.00 96.88 75 ARG A C 1
ATOM 618 O O . ARG A 1 75 ? 9.009 9.867 -0.089 1.00 96.88 75 ARG A O 1
ATOM 625 N N . LEU A 1 76 ? 8.439 7.902 0.810 1.00 97.38 76 LEU A N 1
ATOM 626 C CA . LEU A 1 76 ? 7.005 8.179 0.734 1.00 97.38 76 LEU A CA 1
ATOM 627 C C . LEU A 1 76 ? 6.626 9.390 1.602 1.00 97.38 76 LEU A C 1
ATOM 629 O O . LEU A 1 76 ? 5.858 10.240 1.162 1.00 97.38 76 LEU A O 1
ATOM 633 N N . HIS A 1 77 ? 7.166 9.485 2.820 1.00 97.50 77 HIS A N 1
ATOM 634 C CA . HIS A 1 77 ? 6.796 10.517 3.791 1.00 97.50 77 HIS A CA 1
ATOM 635 C C . HIS A 1 77 ? 7.337 11.912 3.457 1.00 97.50 77 HIS A C 1
ATOM 637 O O . HIS A 1 77 ? 6.611 12.900 3.600 1.00 97.50 77 HIS A O 1
ATOM 643 N N . GLU A 1 78 ? 8.597 11.990 3.038 1.00 95.94 78 GLU A N 1
ATOM 644 C CA . GLU A 1 78 ? 9.321 13.248 2.834 1.00 95.94 78 GLU A CA 1
ATOM 645 C C . GLU A 1 78 ? 9.252 13.752 1.391 1.00 95.94 78 GLU A C 1
ATOM 647 O O . GLU A 1 78 ? 9.367 14.957 1.172 1.00 95.94 78 GLU A O 1
ATOM 652 N N . GLU A 1 79 ? 9.045 12.862 0.415 1.00 94.12 79 GLU A N 1
ATOM 653 C CA . GLU A 1 79 ? 8.971 13.231 -1.003 1.00 94.12 79 GLU A CA 1
ATOM 654 C C . GLU A 1 79 ? 7.530 13.135 -1.514 1.00 94.12 79 GLU A C 1
ATOM 656 O O . GLU A 1 79 ? 6.898 14.163 -1.760 1.00 94.12 79 GLU A O 1
ATOM 661 N N . LEU A 1 80 ? 6.972 11.922 -1.616 1.00 95.00 80 LEU A N 1
ATOM 662 C CA . LEU A 1 80 ? 5.668 11.711 -2.265 1.00 95.00 80 LEU A CA 1
ATOM 663 C C . LEU A 1 80 ? 4.537 12.483 -1.574 1.00 95.00 80 LEU A C 1
ATOM 665 O O . LEU A 1 80 ? 3.697 13.085 -2.238 1.00 95.00 80 LEU A O 1
ATOM 669 N N . LEU A 1 81 ? 4.502 12.478 -0.240 1.00 96.56 81 LEU A N 1
ATOM 670 C CA . LEU A 1 81 ? 3.456 13.168 0.516 1.00 96.56 81 LEU A CA 1
ATOM 671 C C . LEU A 1 81 ? 3.492 14.698 0.369 1.00 96.56 81 LEU A C 1
ATOM 673 O O . LEU A 1 81 ? 2.470 15.335 0.630 1.00 96.56 81 LEU A O 1
ATOM 677 N N . GLU A 1 82 ? 4.628 15.275 -0.025 1.00 95.69 82 GLU A N 1
ATOM 678 C CA . GLU A 1 82 ? 4.817 16.722 -0.201 1.00 95.69 82 GLU A CA 1
ATOM 679 C C . GLU A 1 82 ? 4.640 17.169 -1.661 1.00 95.69 82 GLU A C 1
ATOM 681 O O . GLU A 1 82 ? 4.460 18.359 -1.934 1.00 95.69 82 GLU A O 1
ATOM 686 N N . GLU A 1 83 ? 4.694 16.235 -2.612 1.00 92.19 83 GLU A N 1
ATOM 687 C CA . GLU A 1 83 ? 4.570 16.532 -4.034 1.00 92.19 83 GLU A CA 1
ATOM 688 C C . GLU A 1 83 ? 3.137 16.936 -4.396 1.00 92.19 83 GLU A C 1
ATOM 690 O O . GLU A 1 83 ? 2.171 16.263 -4.040 1.00 92.19 83 GLU A O 1
ATOM 695 N N . LEU A 1 84 ? 2.976 18.025 -5.152 1.00 92.75 84 LEU A N 1
ATOM 696 C CA . LEU A 1 84 ? 1.656 18.446 -5.617 1.00 92.75 84 LEU A CA 1
ATOM 697 C C . LEU A 1 84 ? 1.088 17.432 -6.608 1.00 92.75 84 LEU A C 1
ATOM 699 O O . LEU A 1 84 ? 1.648 17.223 -7.681 1.00 92.75 84 LEU A O 1
ATOM 703 N N . ASN A 1 85 ? -0.075 16.885 -6.274 1.00 91.00 85 ASN A N 1
ATOM 704 C CA . ASN A 1 85 ? -0.786 15.924 -7.097 1.00 91.00 85 ASN A CA 1
ATOM 705 C C . ASN A 1 85 ? -2.215 16.388 -7.375 1.00 91.00 85 ASN A C 1
ATOM 707 O O . ASN A 1 85 ? -2.809 17.145 -6.605 1.00 91.00 85 ASN A O 1
ATOM 711 N N . ALA A 1 86 ? -2.755 15.922 -8.497 1.00 87.25 86 ALA A N 1
ATOM 712 C CA . ALA A 1 86 ? -4.137 16.150 -8.884 1.00 87.25 86 ALA A CA 1
ATOM 713 C C . ALA A 1 86 ? -5.084 15.492 -7.863 1.00 87.25 86 ALA A C 1
ATOM 715 O O . ALA A 1 86 ? -5.085 14.272 -7.704 1.00 87.25 86 ALA A O 1
ATOM 716 N N . ASP A 1 87 ? -5.882 16.304 -7.172 1.00 89.56 87 ASP A N 1
ATOM 717 C CA . ASP A 1 87 ? -6.847 15.875 -6.156 1.00 89.56 87 ASP A CA 1
ATOM 718 C C . ASP A 1 87 ? -8.166 15.470 -6.827 1.00 89.56 87 ASP A C 1
ATOM 720 O O . ASP A 1 87 ? -9.138 16.229 -6.911 1.00 89.56 87 ASP A O 1
ATOM 724 N N . ILE A 1 88 ? -8.141 14.286 -7.433 1.00 84.06 88 ILE A N 1
ATOM 725 C CA . ILE A 1 88 ? -9.254 13.745 -8.205 1.00 84.06 88 ILE A CA 1
ATOM 726 C C . ILE A 1 88 ? -10.055 12.811 -7.313 1.00 84.06 88 ILE A C 1
ATOM 728 O O . ILE A 1 88 ? -9.523 11.846 -6.769 1.00 84.06 88 ILE A O 1
ATOM 732 N N . ASP A 1 89 ? -11.365 13.049 -7.234 1.00 81.44 89 ASP A N 1
ATOM 733 C CA . ASP A 1 89 ? -12.267 12.166 -6.502 1.00 81.44 89 ASP A CA 1
ATOM 734 C C . ASP A 1 89 ? -12.111 10.708 -6.999 1.00 81.44 89 ASP A C 1
ATOM 736 O O . ASP A 1 89 ? -12.268 10.454 -8.203 1.00 81.44 89 ASP A O 1
ATOM 740 N N . PRO A 1 90 ? -11.850 9.734 -6.100 1.00 82.12 90 PRO A N 1
ATOM 741 C CA . PRO A 1 90 ? -11.602 8.341 -6.475 1.00 82.12 90 PRO A CA 1
ATOM 742 C C . PRO A 1 90 ? -12.694 7.691 -7.341 1.00 82.12 90 PRO A C 1
ATOM 744 O O . PRO A 1 90 ? -12.423 6.703 -8.027 1.00 82.12 90 PRO A O 1
ATOM 747 N N . ARG A 1 91 ? -13.922 8.234 -7.353 1.00 80.06 91 ARG A N 1
ATOM 748 C CA . ARG A 1 91 ? -15.035 7.774 -8.204 1.00 80.06 91 ARG A CA 1
ATOM 749 C C . ARG A 1 91 ? -14.795 7.988 -9.700 1.00 80.06 91 ARG A C 1
ATOM 751 O O . ARG A 1 91 ? -15.502 7.380 -10.497 1.00 80.06 91 ARG A O 1
ATOM 758 N N . HIS A 1 92 ? -13.833 8.827 -10.087 1.00 79.25 92 HIS A N 1
ATOM 759 C CA . HIS A 1 92 ? -13.439 9.018 -11.488 1.00 79.25 92 HIS A CA 1
ATOM 760 C C . HIS A 1 92 ? -12.469 7.950 -12.004 1.00 79.25 92 HIS A C 1
ATOM 762 O O . HIS A 1 92 ? -12.082 7.991 -13.168 1.00 79.25 92 HIS A O 1
ATOM 768 N N . GLU A 1 93 ? -12.073 6.998 -11.155 1.00 79.50 93 GLU A N 1
ATOM 769 C CA . GLU A 1 93 ? -11.215 5.863 -11.510 1.00 79.50 93 GLU A CA 1
ATOM 770 C C . GLU A 1 93 ? -9.822 6.238 -12.063 1.00 79.50 93 GLU A C 1
ATOM 772 O O . GLU A 1 93 ? -9.105 5.382 -12.585 1.00 79.50 93 GLU A O 1
ATOM 777 N N . PHE A 1 94 ? -9.391 7.491 -11.891 1.00 79.31 94 PHE A N 1
ATOM 778 C CA . PHE A 1 94 ? -8.059 7.947 -12.279 1.00 79.31 94 PHE A CA 1
ATOM 779 C C . PHE A 1 94 ? -7.002 7.346 -11.343 1.00 79.31 94 PHE A C 1
ATOM 781 O O . PHE A 1 94 ? -7.150 7.405 -10.126 1.00 79.31 94 PHE A O 1
ATOM 788 N N . ASN A 1 95 ? -5.956 6.734 -11.900 1.00 86.88 95 ASN A N 1
ATOM 789 C CA . ASN A 1 95 ? -4.887 6.103 -11.123 1.00 86.88 95 ASN A CA 1
ATOM 790 C C . ASN A 1 95 ? -3.619 6.938 -11.210 1.00 86.88 95 ASN A C 1
ATOM 792 O O . ASN A 1 95 ? -3.148 7.224 -12.312 1.00 86.88 95 ASN A O 1
ATOM 796 N N . CYS A 1 96 ? -3.033 7.252 -10.061 1.00 87.06 96 CYS A N 1
ATOM 797 C CA . CYS A 1 96 ? -1.668 7.738 -9.991 1.00 87.06 96 CYS A CA 1
ATOM 798 C C . CYS A 1 96 ? -0.733 6.537 -9.811 1.00 87.06 96 CYS A C 1
ATOM 800 O O . CYS A 1 96 ? -0.882 5.768 -8.864 1.00 87.06 96 CYS A O 1
ATOM 802 N N . HIS A 1 97 ? 0.203 6.351 -10.740 1.00 88.19 97 HIS A N 1
ATOM 803 C CA . HIS A 1 97 ? 1.214 5.300 -10.669 1.00 88.19 97 HIS A CA 1
ATOM 804 C C . HIS A 1 97 ? 2.556 5.934 -10.318 1.00 88.19 97 HIS A C 1
ATOM 806 O O . HIS A 1 97 ? 3.054 6.764 -11.075 1.00 88.19 97 HIS A O 1
ATOM 812 N N . VAL A 1 98 ? 3.130 5.533 -9.187 1.00 90.25 98 VAL A N 1
ATOM 813 C CA . VAL A 1 98 ? 4.376 6.102 -8.666 1.00 90.25 98 VAL A CA 1
ATOM 814 C C . VAL A 1 98 ? 5.486 5.063 -8.788 1.00 90.25 98 VAL A C 1
ATOM 816 O O . VAL A 1 98 ? 5.447 4.018 -8.136 1.00 90.25 98 VAL A O 1
ATOM 819 N N . ASP A 1 99 ? 6.466 5.353 -9.640 1.00 90.56 99 ASP A N 1
ATOM 820 C CA . ASP A 1 99 ? 7.653 4.519 -9.823 1.00 90.56 99 ASP A CA 1
ATOM 821 C C . ASP A 1 99 ? 8.673 4.810 -8.717 1.00 90.56 99 ASP A C 1
ATOM 823 O O . ASP A 1 99 ? 9.293 5.874 -8.705 1.00 90.56 99 ASP A O 1
ATOM 827 N N . MET A 1 100 ? 8.892 3.861 -7.804 1.00 93.31 100 MET A N 1
ATOM 828 C CA . MET A 1 100 ? 9.890 4.037 -6.748 1.00 93.31 100 MET A CA 1
ATOM 829 C C . MET A 1 100 ? 11.324 3.814 -7.237 1.00 93.31 100 MET A C 1
ATOM 831 O O . MET A 1 100 ? 12.252 4.140 -6.503 1.00 93.31 100 MET A O 1
ATOM 835 N N . ALA A 1 101 ? 11.553 3.299 -8.446 1.00 89.56 101 ALA A N 1
ATOM 836 C CA . ALA A 1 101 ? 12.877 3.349 -9.062 1.00 89.56 101 ALA A CA 1
ATOM 837 C C . ALA A 1 101 ? 13.155 4.724 -9.689 1.00 89.56 101 ALA A C 1
ATOM 839 O O . ALA A 1 101 ? 14.315 5.099 -9.792 1.00 89.56 101 ALA A O 1
ATOM 840 N N . ASP A 1 102 ? 12.111 5.480 -10.049 1.00 83.12 102 ASP A N 1
ATOM 841 C CA . ASP A 1 102 ? 12.183 6.751 -10.782 1.00 83.12 102 ASP A CA 1
ATOM 842 C C . ASP A 1 102 ? 13.039 6.651 -12.056 1.00 83.12 102 ASP A C 1
ATOM 844 O O . ASP A 1 102 ? 13.963 7.434 -12.297 1.00 83.12 102 ASP A O 1
ATOM 848 N N . ALA A 1 103 ? 12.735 5.652 -12.895 1.00 72.19 103 ALA A N 1
ATOM 849 C CA . ALA A 1 103 ? 13.535 5.291 -14.070 1.00 72.19 103 ALA A CA 1
ATOM 850 C C . ALA A 1 103 ? 13.648 6.396 -15.145 1.00 72.19 103 ALA A C 1
ATOM 852 O O . ALA A 1 103 ? 14.305 6.208 -16.168 1.00 72.19 103 ALA A O 1
ATOM 853 N N . GLN A 1 104 ? 12.998 7.545 -14.937 1.00 73.88 104 GLN A N 1
ATOM 854 C CA . GLN A 1 104 ? 13.071 8.719 -15.807 1.00 73.88 104 GLN A CA 1
ATOM 855 C C . GLN A 1 104 ? 14.288 9.612 -15.512 1.00 73.88 104 GLN A C 1
ATOM 857 O O . GLN A 1 104 ? 14.600 10.493 -16.317 1.00 73.88 104 GLN A O 1
ATOM 862 N N . THR A 1 105 ? 14.975 9.394 -14.388 1.00 84.94 105 THR A N 1
ATOM 863 C CA . THR A 1 105 ? 16.241 10.055 -14.032 1.00 84.94 105 THR A CA 1
ATOM 864 C C . THR A 1 105 ? 17.438 9.161 -14.356 1.00 84.94 105 THR A C 1
ATOM 866 O O . THR A 1 105 ? 17.289 7.947 -14.478 1.00 84.94 105 THR A O 1
ATOM 869 N N . ASP A 1 106 ? 18.642 9.730 -14.484 1.00 84.44 106 ASP A N 1
ATOM 870 C CA . ASP A 1 106 ? 19.856 8.928 -14.715 1.00 84.44 106 ASP A CA 1
ATOM 871 C C . ASP A 1 106 ? 20.135 8.000 -13.516 1.00 84.44 106 ASP A C 1
ATOM 873 O O . ASP A 1 106 ? 20.471 6.827 -13.693 1.00 84.44 106 ASP A O 1
ATOM 877 N N . GLU A 1 107 ? 19.949 8.504 -12.291 1.00 86.12 107 GLU A N 1
ATOM 878 C CA . GLU A 1 107 ? 20.092 7.729 -11.059 1.00 86.12 107 GLU A CA 1
ATOM 879 C C . GLU A 1 107 ? 19.046 6.610 -10.959 1.00 86.12 107 GLU A C 1
ATOM 881 O O . GLU A 1 107 ? 19.379 5.470 -10.625 1.00 86.12 107 GLU A O 1
ATOM 886 N N . GLY A 1 108 ? 17.788 6.906 -11.279 1.00 87.75 108 GLY A N 1
ATOM 887 C CA . GLY A 1 108 ? 16.720 5.918 -11.236 1.00 87.75 108 GLY A CA 1
ATOM 888 C C . GLY A 1 108 ? 16.789 4.894 -12.365 1.00 87.75 108 GLY A C 1
ATOM 889 O O . GLY A 1 108 ? 16.501 3.716 -12.152 1.00 87.75 108 GLY A O 1
ATOM 890 N N . ALA A 1 109 ? 17.274 5.285 -13.546 1.00 89.88 109 ALA A N 1
ATOM 891 C CA . ALA A 1 109 ? 17.601 4.349 -14.617 1.00 89.88 109 ALA A CA 1
ATOM 892 C C . ALA A 1 109 ? 18.695 3.365 -14.175 1.00 89.88 109 ALA A C 1
ATOM 894 O O . ALA A 1 109 ? 18.597 2.169 -14.457 1.00 89.88 109 ALA A O 1
ATOM 895 N N . GLU A 1 110 ? 19.708 3.822 -13.428 1.00 93.31 110 GLU A N 1
ATOM 896 C CA . GLU A 1 110 ? 20.717 2.926 -12.852 1.00 93.31 110 GLU A CA 1
ATOM 897 C C . GLU A 1 110 ? 20.093 1.923 -11.867 1.00 93.31 110 GLU A C 1
ATOM 899 O O . GLU A 1 110 ? 20.404 0.729 -11.932 1.00 93.31 110 GLU A O 1
ATOM 904 N N . VAL A 1 111 ? 19.193 2.376 -10.986 1.00 93.00 111 VAL A N 1
ATOM 905 C CA . VAL A 1 111 ? 18.456 1.517 -10.040 1.00 93.00 111 VAL A CA 1
ATOM 906 C C . VAL A 1 111 ? 17.608 0.487 -10.784 1.00 93.00 111 VAL A C 1
ATOM 908 O O . VAL A 1 111 ? 17.692 -0.709 -10.493 1.00 93.00 111 VAL A O 1
ATOM 911 N N . TRP A 1 112 ? 16.831 0.929 -11.772 1.00 92.81 112 TRP A N 1
ATOM 912 C CA . TRP A 1 112 ? 15.980 0.059 -12.572 1.00 92.81 112 TRP A CA 1
ATOM 913 C C . TRP A 1 112 ? 16.797 -1.003 -13.311 1.00 92.81 112 TRP A C 1
ATOM 915 O O . TRP A 1 112 ? 16.507 -2.192 -13.193 1.00 92.81 112 TRP A O 1
ATOM 925 N N . LEU A 1 113 ? 17.884 -0.608 -13.981 1.00 94.06 113 LEU A N 1
ATOM 926 C CA . LEU A 1 113 ? 18.780 -1.540 -14.668 1.00 94.06 113 LEU A CA 1
ATOM 927 C C . LEU A 1 113 ? 19.432 -2.534 -13.709 1.00 94.06 113 LEU A C 1
ATOM 929 O O . LEU A 1 113 ? 19.613 -3.700 -14.062 1.00 94.06 113 LEU A O 1
ATOM 933 N N . ARG A 1 114 ? 19.821 -2.085 -12.513 1.00 94.94 114 ARG A N 1
ATOM 934 C CA . ARG A 1 114 ? 20.476 -2.923 -11.505 1.00 94.94 114 ARG A CA 1
ATOM 935 C C . ARG A 1 114 ? 19.540 -3.991 -10.945 1.00 94.94 114 ARG A C 1
ATOM 937 O O . ARG A 1 114 ? 20.002 -5.110 -10.754 1.00 94.94 114 ARG A O 1
ATOM 944 N N . TYR A 1 115 ? 18.277 -3.659 -10.689 1.00 92.88 115 TYR A N 1
ATOM 945 C CA . TYR A 1 115 ? 17.395 -4.496 -9.871 1.00 92.88 115 TYR A CA 1
ATOM 946 C C . TYR A 1 115 ? 16.159 -5.055 -10.581 1.00 92.88 115 TYR A C 1
ATOM 948 O O . TYR A 1 115 ? 15.716 -6.148 -10.235 1.00 92.88 115 TYR A O 1
ATOM 956 N N . HIS A 1 116 ? 15.587 -4.315 -11.531 1.00 89.44 116 HIS A N 1
ATOM 957 C CA . HIS A 1 116 ? 14.254 -4.591 -12.085 1.00 89.44 116 HIS A CA 1
ATOM 958 C C . HIS A 1 116 ? 14.283 -5.022 -13.552 1.00 89.44 116 HIS A C 1
ATOM 960 O O . HIS A 1 116 ? 13.399 -5.750 -13.997 1.00 89.44 116 HIS A O 1
ATOM 966 N N . ALA A 1 117 ? 15.292 -4.585 -14.307 1.00 90.50 117 ALA A N 1
ATOM 967 C CA . ALA A 1 117 ? 15.403 -4.862 -15.732 1.00 90.50 117 ALA A CA 1
ATOM 968 C C . ALA A 1 117 ? 15.771 -6.325 -16.014 1.00 90.50 117 ALA A C 1
ATOM 970 O O . ALA A 1 117 ? 16.786 -6.834 -15.526 1.00 90.50 117 ALA A O 1
ATOM 971 N N . GLY A 1 118 ? 14.995 -6.977 -16.883 1.00 88.00 118 GLY A N 1
ATOM 972 C CA . GLY A 1 118 ? 15.311 -8.316 -17.364 1.00 88.00 118 GLY A CA 1
ATOM 973 C C . GLY A 1 118 ? 16.546 -8.342 -18.279 1.00 88.00 118 GLY A C 1
ATOM 974 O O . GLY A 1 118 ? 17.039 -7.298 -18.712 1.00 88.00 118 GLY A O 1
ATOM 975 N N . PRO A 1 119 ? 17.067 -9.535 -18.622 1.00 90.19 119 PRO A N 1
ATOM 976 C CA . PRO A 1 119 ? 18.189 -9.657 -19.554 1.00 90.19 119 PRO A CA 1
ATOM 977 C C . PRO A 1 119 ? 17.930 -8.977 -20.907 1.00 90.19 119 PRO A C 1
ATOM 979 O O . PRO A 1 119 ? 18.794 -8.248 -21.386 1.00 90.19 119 PRO A O 1
ATOM 982 N N . ASP A 1 120 ? 16.732 -9.161 -21.469 1.00 92.25 120 ASP A N 1
ATOM 983 C CA . ASP A 1 120 ? 16.348 -8.590 -22.766 1.00 92.25 120 ASP A CA 1
ATOM 984 C C . ASP A 1 120 ? 16.271 -7.054 -22.701 1.00 92.25 120 ASP A C 1
ATOM 986 O O . ASP A 1 120 ? 16.837 -6.368 -23.550 1.00 92.25 120 ASP A O 1
ATOM 990 N N . ASP A 1 121 ? 15.668 -6.508 -21.639 1.00 90.81 121 ASP A N 1
ATOM 991 C CA . ASP A 1 121 ? 15.591 -5.062 -21.400 1.00 90.81 121 ASP A CA 1
ATOM 992 C C . ASP A 1 121 ? 16.980 -4.415 -21.317 1.00 90.81 121 ASP A C 1
ATOM 994 O O . ASP A 1 121 ? 17.220 -3.320 -21.831 1.00 90.81 121 ASP A O 1
ATOM 998 N N . ARG A 1 122 ? 17.923 -5.103 -20.666 1.00 93.31 122 ARG A N 1
ATOM 999 C CA . ARG A 1 122 ? 19.304 -4.634 -20.505 1.00 93.31 122 ARG A CA 1
ATOM 1000 C C . ARG A 1 122 ? 20.078 -4.674 -21.819 1.00 93.31 122 ARG A C 1
ATOM 1002 O O . ARG A 1 122 ? 20.866 -3.761 -22.075 1.00 93.31 122 ARG A O 1
ATOM 1009 N N . ASP A 1 123 ? 19.858 -5.693 -22.645 1.00 93.50 123 ASP A N 1
ATOM 1010 C CA . ASP A 1 123 ? 20.451 -5.783 -23.982 1.00 93.50 123 ASP A CA 1
ATOM 1011 C C . ASP A 1 123 ? 19.915 -4.669 -24.897 1.00 93.50 123 ASP A C 1
ATOM 1013 O O . ASP A 1 123 ? 20.699 -3.977 -25.560 1.00 93.50 123 ASP A O 1
ATOM 1017 N N . ASP A 1 124 ? 18.602 -4.429 -24.871 1.00 92.44 124 ASP A N 1
ATOM 1018 C CA . ASP A 1 124 ? 17.957 -3.345 -25.614 1.00 92.44 124 ASP A CA 1
ATOM 1019 C C . ASP A 1 124 ? 18.442 -1.965 -25.148 1.00 92.44 124 ASP A C 1
ATOM 1021 O O . ASP A 1 124 ? 18.707 -1.085 -25.977 1.00 92.44 124 ASP A O 1
ATOM 1025 N N . TRP A 1 125 ? 18.622 -1.772 -23.839 1.00 91.38 125 TRP A N 1
ATOM 1026 C CA . TRP A 1 125 ? 19.180 -0.537 -23.290 1.00 91.38 125 TRP A CA 1
ATOM 1027 C C . TRP A 1 125 ? 20.624 -0.314 -23.744 1.00 91.38 125 TRP A C 1
ATOM 1029 O O . TRP A 1 125 ? 20.962 0.772 -24.214 1.00 91.38 125 TRP A O 1
ATOM 1039 N N . ALA A 1 126 ? 21.481 -1.337 -23.668 1.00 93.25 126 ALA A N 1
ATOM 1040 C CA . ALA A 1 126 ? 22.876 -1.245 -24.104 1.00 93.25 126 ALA A CA 1
ATOM 1041 C C . ALA A 1 126 ? 23.010 -0.951 -25.609 1.00 93.25 126 ALA A C 1
ATOM 1043 O O . ALA A 1 126 ? 23.963 -0.294 -26.033 1.00 93.25 126 ALA A O 1
ATOM 1044 N N . ALA A 1 127 ? 22.063 -1.426 -26.424 1.00 94.69 127 ALA A N 1
ATOM 1045 C CA . ALA A 1 127 ? 22.017 -1.125 -27.850 1.00 94.69 127 ALA A CA 1
ATOM 1046 C C . ALA A 1 127 ? 21.602 0.329 -28.133 1.00 94.69 127 ALA A C 1
ATOM 1048 O O . ALA A 1 127 ? 22.133 0.948 -29.059 1.00 94.69 127 ALA A O 1
ATOM 1049 N N . GLN A 1 128 ? 20.662 0.867 -27.351 1.00 94.50 128 GLN A N 1
ATOM 1050 C CA . GLN A 1 128 ? 20.157 2.235 -27.504 1.00 94.50 128 GLN A CA 1
ATOM 1051 C C . GLN A 1 128 ? 21.105 3.289 -26.916 1.00 94.50 128 GLN A C 1
ATOM 1053 O O . GLN A 1 128 ? 21.260 4.355 -27.511 1.00 94.50 128 GLN A O 1
ATOM 1058 N N . TYR A 1 129 ? 21.775 2.969 -25.807 1.00 92.06 129 TYR A N 1
ATOM 1059 C CA . TYR A 1 129 ? 22.644 3.872 -25.048 1.00 92.06 129 TYR A CA 1
ATOM 1060 C C . TYR A 1 129 ? 24.033 3.250 -24.807 1.00 92.06 129 TYR A C 1
ATOM 1062 O O . TYR A 1 129 ? 24.393 2.945 -23.667 1.00 92.06 129 TYR A O 1
ATOM 1070 N N . PRO A 1 130 ? 24.845 3.037 -25.859 1.00 91.88 130 PRO A N 1
ATOM 1071 C CA . PRO A 1 130 ? 26.124 2.325 -25.756 1.00 91.88 130 PRO A CA 1
ATOM 1072 C C . PRO A 1 130 ? 27.176 3.035 -24.887 1.00 91.88 130 PRO A C 1
ATOM 1074 O O . PRO A 1 130 ? 28.156 2.416 -24.468 1.00 91.88 130 PRO A O 1
ATOM 1077 N N . GLU A 1 131 ? 27.017 4.333 -24.641 1.00 92.38 131 GLU A N 1
ATOM 1078 C CA . GLU A 1 131 ? 27.862 5.132 -23.757 1.00 92.38 131 GLU A CA 1
ATOM 1079 C C . GLU A 1 131 ? 27.486 5.028 -22.273 1.00 92.38 131 GLU A C 1
ATOM 1081 O O . GLU A 1 131 ? 28.306 5.393 -21.426 1.00 92.38 131 GLU A O 1
ATOM 1086 N N . PHE A 1 132 ? 26.283 4.541 -21.951 1.00 87.94 132 PHE A N 1
ATOM 1087 C CA . PHE A 1 132 ? 25.833 4.400 -20.572 1.00 87.94 132 PHE A CA 1
ATOM 1088 C C . PHE A 1 132 ? 26.474 3.148 -19.950 1.00 87.94 132 PHE A C 1
ATOM 1090 O O . PHE A 1 132 ? 26.305 2.040 -20.471 1.00 87.94 132 PHE A O 1
ATOM 1097 N N . PRO A 1 133 ? 27.237 3.275 -18.848 1.00 89.50 133 PRO A N 1
ATOM 1098 C CA . PRO A 1 133 ? 27.874 2.128 -18.221 1.00 89.50 133 PRO A CA 1
ATOM 1099 C C . PRO A 1 133 ? 26.812 1.220 -17.598 1.00 89.50 133 PRO A C 1
ATOM 1101 O O . PRO A 1 133 ? 26.191 1.568 -16.602 1.00 89.50 133 PRO A O 1
ATOM 1104 N N . MET A 1 134 ? 26.628 0.035 -18.176 1.00 93.12 134 MET A N 1
ATOM 1105 C CA . MET A 1 134 ? 25.646 -0.933 -17.696 1.00 93.12 134 MET A CA 1
ATOM 1106 C C . MET A 1 134 ? 25.993 -1.405 -16.265 1.00 93.12 134 MET A C 1
ATOM 1108 O O . MET A 1 134 ? 27.023 -2.075 -16.095 1.00 93.12 134 MET A O 1
ATOM 1112 N N . PRO A 1 135 ? 25.173 -1.099 -15.237 1.00 94.06 135 PRO A N 1
ATOM 1113 C CA . PRO A 1 135 ? 25.442 -1.535 -13.868 1.00 94.06 135 PRO A CA 1
ATOM 1114 C C . PRO A 1 135 ? 25.336 -3.062 -13.766 1.00 94.06 135 PRO A C 1
ATOM 1116 O O . PRO A 1 135 ? 24.577 -3.670 -14.525 1.00 94.06 135 PRO A O 1
ATOM 1119 N N . PRO A 1 136 ? 26.063 -3.735 -12.856 1.00 94.00 136 PRO A N 1
ATOM 1120 C CA . PRO A 1 136 ? 25.853 -5.163 -12.624 1.00 94.00 136 PRO A CA 1
ATOM 1121 C C . PRO A 1 136 ? 24.401 -5.419 -12.196 1.00 94.00 136 PRO A C 1
ATOM 1123 O O . PRO A 1 136 ? 23.828 -4.613 -11.473 1.00 94.00 136 PRO A O 1
ATOM 1126 N N . HIS A 1 137 ? 23.802 -6.518 -12.655 1.00 94.50 137 HIS A N 1
ATOM 1127 C CA . HIS A 1 137 ? 22.483 -6.922 -12.165 1.00 94.50 137 HIS A CA 1
ATOM 1128 C C . HIS A 1 137 ? 22.619 -7.504 -10.753 1.00 94.50 137 HIS A C 1
ATOM 1130 O O . HIS A 1 137 ? 23.494 -8.339 -10.506 1.00 94.50 137 HIS A O 1
ATOM 1136 N N . GLU A 1 138 ? 21.727 -7.112 -9.853 1.00 93.38 138 GLU A N 1
ATOM 1137 C CA . GLU A 1 138 ? 21.647 -7.571 -8.471 1.00 93.38 138 GLU A CA 1
ATOM 1138 C C . GLU A 1 138 ? 20.257 -8.156 -8.197 1.00 93.38 138 GLU A C 1
ATOM 1140 O O . GLU A 1 138 ? 19.260 -7.747 -8.783 1.00 93.38 138 GLU A O 1
ATOM 1145 N N . THR A 1 139 ? 20.184 -9.173 -7.341 1.00 90.44 139 THR A N 1
ATOM 1146 C CA . THR A 1 139 ? 18.893 -9.731 -6.925 1.00 90.44 139 THR A CA 1
ATOM 1147 C C . THR A 1 139 ? 18.196 -8.769 -5.975 1.00 90.44 139 THR A C 1
ATOM 1149 O O . THR A 1 139 ? 18.846 -8.243 -5.070 1.00 90.44 139 THR A O 1
ATOM 1152 N N . LEU A 1 140 ? 16.883 -8.609 -6.135 1.00 90.31 140 LEU A N 1
ATOM 1153 C CA . LEU A 1 140 ? 16.070 -7.797 -5.238 1.00 90.31 140 LEU A CA 1
ATOM 1154 C C . LEU A 1 140 ? 16.211 -8.265 -3.774 1.00 90.31 140 LEU A C 1
ATOM 1156 O O . LEU A 1 140 ? 16.108 -9.467 -3.505 1.00 90.31 140 LEU A O 1
ATOM 1160 N N . PRO A 1 141 ? 16.479 -7.349 -2.823 1.00 91.25 141 PRO A N 1
ATOM 1161 C CA . PRO A 1 141 ? 16.605 -7.689 -1.407 1.00 91.25 141 PRO A CA 1
ATOM 1162 C C . PRO A 1 141 ? 15.256 -7.994 -0.736 1.00 91.25 141 PRO A C 1
ATOM 1164 O O . PRO A 1 141 ? 15.232 -8.642 0.316 1.00 91.25 141 PRO A O 1
ATOM 1167 N N . HIS A 1 142 ? 14.148 -7.548 -1.329 1.00 92.31 142 HIS A N 1
ATOM 1168 C CA . HIS A 1 142 ? 12.789 -7.745 -0.833 1.00 92.31 142 HIS A CA 1
ATOM 1169 C C . HIS A 1 142 ? 11.866 -8.313 -1.925 1.00 92.31 142 HIS A C 1
ATOM 1171 O O . HIS A 1 142 ? 12.260 -8.433 -3.079 1.00 92.31 142 HIS A O 1
ATOM 1177 N N . ASP A 1 143 ? 10.662 -8.717 -1.517 1.00 90.50 143 ASP A N 1
ATOM 1178 C CA . ASP A 1 143 ? 9.612 -9.310 -2.366 1.00 90.50 143 ASP A CA 1
ATOM 1179 C C . ASP A 1 143 ? 8.242 -8.773 -1.907 1.00 90.50 143 ASP A C 1
ATOM 1181 O O . ASP A 1 143 ? 7.313 -9.516 -1.575 1.00 90.50 143 ASP A O 1
ATOM 1185 N N . ARG A 1 144 ? 8.182 -7.449 -1.716 1.00 90.88 144 ARG A N 1
ATOM 1186 C CA . ARG A 1 144 ? 6.994 -6.704 -1.301 1.00 90.88 144 ARG A CA 1
ATOM 1187 C C . ARG A 1 144 ? 6.126 -6.298 -2.487 1.00 90.88 144 ARG A C 1
ATOM 1189 O O . ARG A 1 144 ? 4.917 -6.205 -2.299 1.00 90.88 144 ARG A O 1
ATOM 1196 N N . ASP A 1 145 ? 6.695 -6.112 -3.680 1.00 89.00 145 ASP A N 1
ATOM 1197 C CA . ASP A 1 145 ? 5.962 -5.600 -4.846 1.00 89.00 145 ASP A CA 1
ATOM 1198 C C . ASP A 1 145 ? 4.770 -6.481 -5.234 1.00 89.00 145 ASP A C 1
ATOM 1200 O O . ASP A 1 145 ? 3.700 -5.967 -5.559 1.00 89.00 145 ASP A O 1
ATOM 1204 N N . ARG A 1 146 ? 4.891 -7.808 -5.100 1.00 86.50 146 ARG A N 1
ATOM 1205 C CA . ARG A 1 146 ? 3.778 -8.741 -5.352 1.00 86.50 146 ARG A CA 1
ATOM 1206 C C . ARG A 1 146 ? 2.597 -8.596 -4.382 1.00 86.50 146 ARG A C 1
ATOM 1208 O O . ARG A 1 146 ? 1.525 -9.13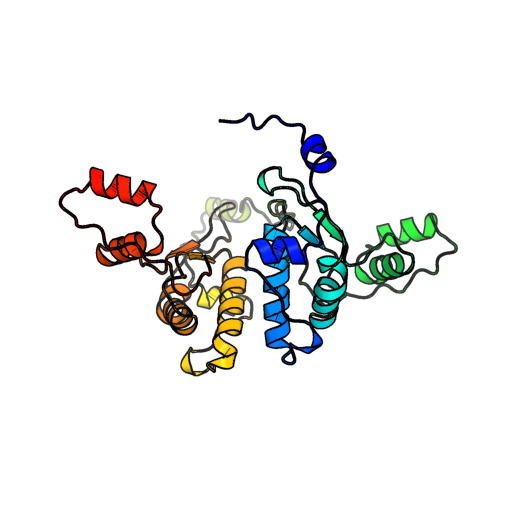2 -4.648 1.00 86.50 146 ARG A O 1
ATOM 1215 N N . PHE A 1 147 ? 2.803 -7.930 -3.247 1.00 87.56 147 PHE A N 1
ATOM 1216 C CA . PHE A 1 147 ? 1.795 -7.706 -2.209 1.00 87.56 147 PHE A CA 1
ATOM 1217 C C . PHE A 1 147 ? 1.255 -6.273 -2.204 1.00 87.56 147 PHE A C 1
ATOM 1219 O O . PHE A 1 147 ? 0.376 -5.957 -1.399 1.00 87.56 147 PHE A O 1
ATOM 1226 N N . LEU A 1 148 ? 1.783 -5.393 -3.060 1.00 88.75 148 LEU A N 1
ATOM 1227 C CA . LEU A 1 148 ? 1.311 -4.019 -3.141 1.00 88.75 148 LEU A CA 1
ATOM 1228 C C . LEU A 1 148 ? -0.128 -3.971 -3.674 1.00 88.75 148 LEU A C 1
ATOM 1230 O O . LEU A 1 148 ? -0.503 -4.774 -4.536 1.00 88.75 148 LEU A O 1
ATOM 1234 N N . PRO A 1 149 ? -0.949 -3.018 -3.198 1.00 89.00 149 PRO A N 1
ATOM 1235 C CA . PRO A 1 149 ? -2.248 -2.760 -3.795 1.00 89.00 149 PRO A CA 1
ATOM 1236 C C . PRO A 1 149 ? -2.104 -2.461 -5.291 1.00 89.00 149 PRO A C 1
ATOM 1238 O O . PRO A 1 149 ? -1.240 -1.688 -5.700 1.00 89.00 149 PRO A O 1
ATOM 1241 N N . SER A 1 150 ? -2.983 -3.042 -6.103 1.00 84.88 150 SER A N 1
ATOM 1242 C CA . SER A 1 150 ? -3.043 -2.809 -7.546 1.00 84.88 150 SER A CA 1
ATOM 1243 C C . SER A 1 150 ? -4.441 -2.318 -7.929 1.00 84.88 150 SER A C 1
ATOM 1245 O O . SER A 1 150 ? -5.428 -2.846 -7.406 1.00 84.88 150 SER A O 1
ATOM 1247 N N . PRO A 1 151 ? -4.566 -1.350 -8.859 1.00 77.31 151 PRO A N 1
ATOM 1248 C CA . PRO A 1 151 ? -5.869 -0.934 -9.372 1.00 77.31 151 PRO A CA 1
ATOM 1249 C C . PRO A 1 151 ? -6.502 -1.996 -10.274 1.00 77.31 151 PRO A C 1
ATOM 1251 O O . PRO A 1 151 ? -7.697 -1.933 -10.564 1.00 77.31 151 PRO A O 1
ATOM 1254 N N . TYR A 1 152 ? -5.703 -2.953 -10.748 1.00 71.56 152 TYR A N 1
ATOM 1255 C CA . TYR A 1 152 ? -6.155 -4.040 -11.597 1.00 71.56 152 TYR A CA 1
ATOM 1256 C C . TYR A 1 152 ? -6.321 -5.307 -10.760 1.00 71.56 152 TYR A C 1
ATOM 1258 O O . TYR A 1 152 ? -5.473 -5.585 -9.906 1.00 71.56 152 TYR A O 1
ATOM 1266 N N . PRO A 1 153 ? -7.367 -6.116 -11.017 1.00 52.28 153 PRO A N 1
ATOM 1267 C CA . PRO A 1 153 ? -7.408 -7.460 -10.462 1.00 52.28 153 PRO A CA 1
ATOM 1268 C C . PRO A 1 153 ? -6.116 -8.188 -10.863 1.00 52.28 153 PRO A C 1
ATOM 1270 O O . PRO A 1 153 ? -5.631 -7.957 -11.977 1.00 52.28 153 PRO A O 1
ATOM 1273 N N . PRO A 1 154 ? -5.551 -9.038 -9.987 1.00 52.41 154 PRO A N 1
ATOM 1274 C CA . PRO A 1 154 ? -4.335 -9.767 -10.308 1.00 52.41 154 PRO A CA 1
ATOM 1275 C C . PRO A 1 154 ? -4.525 -10.458 -11.655 1.00 52.41 154 PRO A C 1
ATOM 1277 O O . PRO A 1 154 ? -5.554 -11.105 -11.893 1.00 52.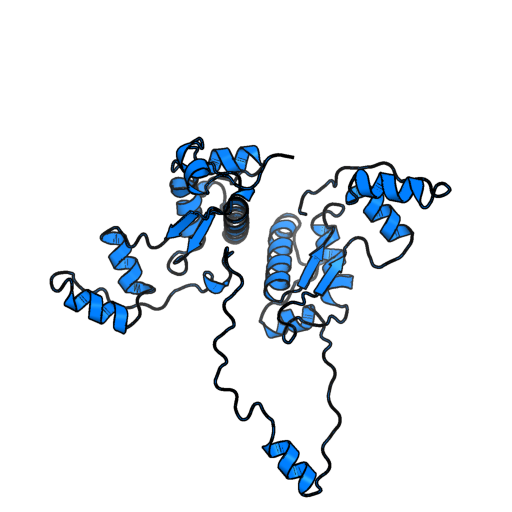41 154 PRO A O 1
ATOM 1280 N N . ALA A 1 155 ? -3.560 -10.265 -12.559 1.00 46.66 155 ALA A N 1
ATOM 1281 C CA . ALA A 1 155 ? -3.521 -11.050 -13.780 1.00 46.66 155 ALA A CA 1
ATOM 1282 C C . ALA A 1 155 ? -3.594 -12.528 -13.364 1.00 46.66 155 ALA A C 1
ATOM 1284 O O . ALA A 1 155 ? -2.979 -12.888 -12.356 1.00 46.66 155 ALA A O 1
ATOM 1285 N N . PRO A 1 156 ? -4.369 -13.374 -14.066 1.00 45.53 156 PRO A N 1
ATOM 1286 C CA . PRO A 1 156 ? -4.328 -14.801 -13.789 1.00 45.53 156 PRO A CA 1
ATOM 1287 C C . PRO A 1 156 ? -2.859 -15.216 -13.834 1.00 45.53 156 PRO A C 1
ATOM 1289 O O . PRO A 1 156 ? -2.184 -14.904 -14.821 1.00 45.53 156 PRO A O 1
ATOM 1292 N N . GLU A 1 157 ? -2.355 -15.822 -12.754 1.00 45.00 157 GLU A N 1
ATOM 1293 C CA . GLU A 1 157 ? -0.980 -16.313 -12.746 1.00 45.00 157 GLU A CA 1
ATOM 1294 C C . GLU A 1 157 ? -0.786 -17.149 -14.014 1.00 45.00 157 GLU A C 1
ATOM 1296 O O . GLU A 1 157 ? -1.691 -17.924 -14.358 1.00 45.00 157 GLU A O 1
ATOM 1301 N N . PRO A 1 158 ? 0.314 -16.953 -14.768 1.00 40.16 158 PRO A N 1
ATOM 1302 C CA . PRO A 1 158 ? 0.600 -17.833 -15.883 1.00 40.16 158 PRO A CA 1
ATOM 1303 C C . PRO A 1 158 ? 0.584 -19.244 -15.313 1.00 40.16 158 PRO A C 1
ATOM 1305 O O . PRO A 1 158 ? 1.373 -19.541 -14.419 1.00 40.16 158 PRO A O 1
ATOM 1308 N N . GLU A 1 159 ? -0.369 -20.063 -15.771 1.00 42.38 159 GLU A N 1
ATOM 1309 C CA . GLU A 1 159 ? -0.455 -21.463 -15.384 1.00 42.38 159 GLU A CA 1
ATOM 1310 C C . GLU A 1 159 ? 0.954 -22.029 -15.568 1.00 42.38 159 GLU A C 1
ATOM 1312 O O . GLU A 1 159 ? 1.448 -22.107 -16.701 1.00 42.38 159 GLU A O 1
ATOM 1317 N N . GLU A 1 160 ? 1.639 -22.367 -14.465 1.00 42.75 160 GLU A N 1
ATOM 1318 C CA . GLU A 1 160 ? 2.789 -23.257 -14.572 1.00 42.75 160 GLU A CA 1
ATOM 1319 C C . GLU A 1 160 ? 2.324 -24.416 -15.450 1.00 42.75 160 GLU A C 1
ATOM 1321 O O . GLU A 1 160 ? 1.176 -24.839 -15.283 1.00 42.75 160 GLU A O 1
ATOM 1326 N N . PRO A 1 161 ? 3.122 -24.892 -16.422 1.00 42.31 161 PRO A N 1
ATOM 1327 C CA . PRO A 1 161 ? 2.693 -25.988 -17.273 1.00 42.31 161 PRO A CA 1
ATOM 1328 C C . PRO A 1 161 ? 2.370 -27.183 -16.373 1.00 42.31 161 PRO A C 1
ATOM 1330 O O . PRO A 1 161 ? 3.262 -27.913 -15.949 1.00 42.31 161 PRO A O 1
ATOM 1333 N N . GLU A 1 162 ? 1.089 -27.328 -16.032 1.00 49.09 162 GLU A N 1
ATOM 1334 C CA . GLU A 1 162 ? 0.609 -28.346 -15.122 1.00 49.09 162 GLU A CA 1
ATOM 1335 C C . GLU A 1 162 ? 0.813 -29.662 -15.867 1.00 49.09 162 GLU A C 1
ATOM 1337 O O . GLU A 1 162 ? 0.340 -29.856 -16.991 1.00 49.09 162 GLU A O 1
ATOM 1342 N N . ASP A 1 163 ? 1.588 -30.555 -15.269 1.00 57.03 163 ASP A N 1
ATOM 1343 C CA . ASP A 1 163 ? 1.650 -31.947 -15.677 1.00 57.03 163 ASP A CA 1
ATOM 1344 C C . ASP A 1 163 ? 0.214 -32.516 -15.762 1.00 57.03 163 ASP A C 1
ATOM 1346 O O . ASP A 1 163 ? -0.480 -32.625 -14.755 1.00 57.03 163 ASP A O 1
ATOM 1350 N N . ASP A 1 164 ? -0.223 -32.890 -16.972 1.00 52.25 164 ASP A N 1
ATOM 1351 C CA . ASP A 1 164 ? -1.487 -33.594 -17.288 1.00 52.25 164 ASP A CA 1
ATOM 1352 C C . ASP A 1 164 ? -2.742 -33.078 -16.532 1.00 52.25 164 ASP A C 1
ATOM 1354 O O . ASP A 1 164 ? -3.344 -33.803 -15.729 1.00 52.25 164 ASP A O 1
ATOM 1358 N N . PRO A 1 165 ? -3.216 -31.857 -16.839 1.00 50.31 165 PRO A N 1
ATOM 1359 C CA . PRO A 1 165 ? -4.326 -31.202 -16.135 1.00 50.31 165 PRO A CA 1
ATOM 1360 C C . PRO A 1 165 ? -5.681 -31.872 -16.394 1.00 50.31 165 PRO A C 1
ATOM 1362 O O . PRO A 1 165 ? -6.656 -31.653 -15.674 1.00 50.31 165 PRO A O 1
ATOM 1365 N N . LEU A 1 166 ? -5.770 -32.723 -17.420 1.00 50.00 166 LEU A N 1
ATOM 1366 C CA . LEU A 1 166 ? -6.976 -33.507 -17.672 1.00 50.00 166 LEU A CA 1
ATOM 1367 C C . LEU A 1 166 ? -7.007 -34.801 -16.847 1.00 50.00 166 LEU A C 1
ATOM 1369 O O . LEU A 1 166 ? -8.032 -35.488 -16.838 1.00 50.00 166 LEU A O 1
ATOM 1373 N N . GLY A 1 167 ? -5.909 -35.154 -16.164 1.00 46.50 167 GLY A N 1
ATOM 1374 C CA . GLY A 1 167 ? -5.796 -36.380 -15.379 1.00 46.50 167 GLY A CA 1
ATOM 1375 C C . GLY A 1 167 ? -6.113 -37.634 -16.195 1.00 46.50 167 GLY A C 1
ATOM 1376 O O . GLY A 1 167 ? -6.565 -38.643 -15.635 1.00 46.50 167 GLY A O 1
ATOM 1377 N N . LEU A 1 168 ? -5.917 -37.588 -17.517 1.00 56.19 168 LEU A N 1
ATOM 1378 C CA . LEU A 1 168 ? -6.333 -38.669 -18.409 1.00 56.19 168 LEU A CA 1
ATOM 1379 C C . LEU A 1 168 ? -5.529 -39.935 -18.130 1.00 56.19 168 LEU A C 1
ATOM 1381 O O . LEU A 1 168 ? -6.063 -41.029 -18.268 1.00 56.19 168 LEU A O 1
ATOM 1385 N N . ALA A 1 169 ? -4.305 -39.815 -17.608 1.00 56.53 169 ALA A N 1
ATOM 1386 C CA . ALA A 1 169 ? -3.520 -40.966 -17.172 1.00 56.53 169 ALA A CA 1
ATOM 1387 C C . ALA A 1 169 ? -4.144 -41.725 -15.979 1.00 56.53 169 ALA A C 1
ATOM 1389 O O . ALA A 1 169 ? -3.912 -42.925 -15.792 1.00 56.53 169 ALA A O 1
ATOM 1390 N N . ALA A 1 170 ? -4.920 -41.050 -15.125 1.00 49.75 170 ALA A N 1
ATOM 1391 C CA . ALA A 1 170 ? -5.671 -41.689 -14.044 1.00 49.75 170 ALA A CA 1
ATOM 1392 C C . ALA A 1 170 ? -6.958 -42.345 -14.569 1.00 49.75 170 ALA A C 1
ATOM 1394 O O . ALA A 1 170 ? -7.233 -43.495 -14.225 1.00 49.75 170 ALA A O 1
ATOM 1395 N N . VAL A 1 171 ? -7.672 -41.666 -15.469 1.00 52.19 171 VAL A N 1
ATOM 1396 C CA . VAL A 1 171 ? -8.862 -42.191 -16.163 1.00 52.19 171 VAL A CA 1
ATOM 1397 C C . VAL A 1 171 ? -8.512 -43.428 -17.004 1.00 52.19 171 VAL A C 1
ATOM 1399 O O . VAL A 1 171 ? -9.215 -44.434 -16.964 1.00 52.19 171 VAL A O 1
ATOM 1402 N N . ASP A 1 172 ? -7.363 -43.421 -17.677 1.00 56.16 172 ASP A N 1
ATOM 1403 C CA . ASP A 1 172 ? -6.841 -44.553 -18.447 1.00 56.16 172 ASP A CA 1
ATOM 1404 C C . ASP A 1 172 ? -6.487 -45.768 -17.573 1.00 56.16 172 ASP A C 1
ATOM 1406 O O . ASP A 1 172 ? -6.544 -46.903 -18.051 1.00 56.16 172 ASP A O 1
ATOM 1410 N N . ARG A 1 173 ? -6.124 -45.568 -16.297 1.00 46.56 173 ARG A N 1
ATOM 1411 C CA . ARG A 1 173 ? -5.915 -46.659 -15.320 1.00 46.56 173 ARG A CA 1
ATOM 1412 C C . ARG A 1 173 ? -7.232 -47.215 -14.786 1.00 46.56 173 ARG A C 1
ATOM 1414 O O . ARG A 1 173 ? -7.360 -48.425 -14.615 1.00 46.56 173 ARG A O 1
ATOM 1421 N N . GLU A 1 174 ? -8.223 -46.354 -14.594 1.00 42.62 174 GLU A N 1
ATOM 1422 C CA . GLU A 1 174 ? -9.573 -46.732 -14.170 1.00 42.62 174 GLU A CA 1
ATOM 1423 C C . GLU A 1 174 ? -10.302 -47.540 -15.261 1.00 42.62 174 GLU A C 1
ATOM 1425 O O . GLU A 1 174 ? -10.897 -48.579 -14.976 1.00 42.62 174 GLU A O 1
ATOM 1430 N N . ILE A 1 175 ? -10.140 -47.161 -16.537 1.00 57.22 175 ILE A N 1
ATOM 1431 C CA . ILE A 1 175 ? -10.610 -47.932 -17.705 1.00 57.22 175 ILE A CA 1
ATOM 1432 C C . ILE A 1 175 ? -9.925 -49.310 -17.789 1.00 57.22 175 ILE A C 1
ATOM 1434 O O . ILE A 1 175 ? -10.530 -50.278 -18.258 1.00 57.22 175 ILE A O 1
ATOM 1438 N N . ARG A 1 176 ? -8.682 -49.434 -17.298 1.00 57.69 176 ARG A N 1
ATOM 1439 C CA . ARG A 1 176 ? -7.945 -50.710 -17.190 1.00 57.69 176 ARG A CA 1
ATOM 1440 C C . ARG A 1 176 ? -8.355 -51.562 -15.978 1.00 57.69 176 ARG A C 1
ATOM 1442 O O . ARG A 1 176 ? -7.867 -52.684 -15.855 1.00 57.69 176 ARG A O 1
ATOM 1449 N N . GLY A 1 177 ? -9.279 -51.090 -15.137 1.00 35.50 177 GLY A N 1
ATOM 1450 C CA . GLY A 1 177 ? -9.898 -51.876 -14.066 1.00 35.50 177 GLY A CA 1
ATOM 1451 C C . GLY A 1 177 ? -9.163 -51.870 -12.722 1.00 35.50 177 GLY A C 1
ATOM 1452 O O . GLY A 1 177 ? -9.376 -52.775 -11.915 1.00 35.50 177 GLY A O 1
ATOM 1453 N N . GLU A 1 178 ? -8.316 -50.876 -12.453 1.00 44.12 178 GLU A N 1
ATOM 1454 C CA . GLU A 1 178 ? -7.693 -50.697 -11.135 1.00 44.12 178 GLU A CA 1
ATOM 1455 C C . GLU A 1 178 ? -8.529 -49.736 -10.269 1.00 44.12 178 GLU A C 1
ATOM 1457 O O . GLU A 1 178 ? -8.826 -48.635 -10.729 1.00 44.12 178 GLU A O 1
ATOM 1462 N N . PRO A 1 179 ? -8.923 -50.087 -9.027 1.00 39.22 179 PRO A N 1
ATOM 1463 C CA . PRO A 1 179 ? -9.759 -49.207 -8.212 1.00 39.22 179 PRO A CA 1
ATOM 1464 C C . PRO A 1 179 ? -8.901 -48.233 -7.380 1.00 39.22 179 PRO A C 1
ATOM 1466 O O . PRO A 1 179 ? -8.126 -48.712 -6.544 1.00 39.22 179 PRO A O 1
ATOM 1469 N N . PRO A 1 180 ? -9.044 -46.892 -7.501 1.00 43.94 180 PRO A N 1
ATOM 1470 C CA . PRO A 1 180 ? -8.342 -45.969 -6.622 1.00 43.94 180 PRO A CA 1
ATOM 1471 C C . PRO A 1 180 ? -9.238 -45.275 -5.590 1.00 43.94 180 PRO A C 1
ATOM 1473 O O . PRO A 1 180 ? -10.466 -45.240 -5.648 1.00 43.94 180 PRO A O 1
ATOM 1476 N N . ALA A 1 181 ? -8.529 -44.770 -4.585 1.00 41.41 181 ALA A N 1
ATOM 1477 C CA . ALA A 1 181 ? -8.972 -44.437 -3.247 1.00 41.41 181 ALA A CA 1
ATOM 1478 C C . ALA A 1 181 ? -9.737 -43.104 -3.123 1.00 41.41 181 ALA A C 1
ATOM 1480 O O . ALA A 1 181 ? -9.606 -42.184 -3.924 1.00 41.41 181 ALA A O 1
ATOM 1481 N N . ARG A 1 182 ? -10.519 -43.016 -2.042 1.00 43.88 182 ARG A N 1
ATOM 1482 C CA . ARG A 1 182 ? -11.365 -41.885 -1.622 1.00 43.88 182 ARG A CA 1
ATOM 1483 C C . ARG A 1 182 ? -10.617 -40.531 -1.615 1.00 43.88 182 ARG A C 1
ATOM 1485 O O . ARG A 1 182 ? -9.539 -40.435 -1.035 1.00 43.88 182 ARG A O 1
ATOM 1492 N N . ARG A 1 183 ? -11.237 -39.479 -2.180 1.00 43.34 183 ARG A N 1
ATOM 1493 C CA . ARG A 1 183 ? -10.780 -38.067 -2.156 1.00 43.34 183 ARG A CA 1
ATOM 1494 C C . ARG A 1 183 ? -10.842 -37.458 -0.736 1.00 43.34 183 ARG A C 1
ATOM 1496 O O . ARG A 1 183 ? -11.840 -37.648 -0.044 1.00 43.34 183 ARG A O 1
ATOM 1503 N N . ARG A 1 184 ? -9.798 -36.713 -0.329 1.00 46.75 184 ARG A N 1
ATOM 1504 C CA . ARG A 1 184 ? -9.741 -35.861 0.887 1.00 46.75 184 ARG A CA 1
ATOM 1505 C C . ARG A 1 184 ? -10.425 -34.502 0.626 1.00 46.75 184 ARG A C 1
ATOM 1507 O O . ARG A 1 184 ? -10.445 -34.038 -0.509 1.00 46.75 184 ARG A O 1
ATOM 1514 N N . THR A 1 185 ? -11.020 -33.917 1.662 1.00 51.53 185 THR A N 1
ATOM 1515 C CA . THR A 1 185 ? -11.888 -32.720 1.672 1.00 51.53 185 THR A CA 1
ATOM 1516 C C . THR A 1 185 ? -11.117 -31.386 1.601 1.00 51.53 185 THR A C 1
ATOM 1518 O O . THR A 1 185 ? -9.982 -31.315 2.051 1.00 51.53 185 THR A O 1
ATOM 1521 N N . THR A 1 186 ? -11.748 -30.341 1.048 1.00 60.84 186 THR A N 1
ATOM 1522 C CA . THR A 1 186 ? -11.240 -28.979 0.725 1.00 60.84 186 THR A CA 1
ATOM 1523 C C . THR A 1 186 ? -11.340 -27.949 1.870 1.00 60.84 186 THR A C 1
ATOM 1525 O O . THR A 1 186 ? -11.572 -26.771 1.618 1.00 60.84 186 THR A O 1
ATOM 1528 N N . TRP A 1 187 ? -11.238 -28.387 3.122 1.00 71.38 187 TRP A N 1
ATOM 1529 C CA . TRP A 1 187 ? -11.384 -27.530 4.306 1.00 71.38 187 TRP A CA 1
ATOM 1530 C C . TRP A 1 187 ? -10.071 -27.511 5.080 1.00 71.38 187 TRP A C 1
ATOM 1532 O O . TRP A 1 187 ? -9.504 -28.574 5.339 1.00 71.38 187 TRP A O 1
ATOM 1542 N N . GLU A 1 188 ? -9.592 -26.322 5.430 1.00 82.00 188 GLU A N 1
ATOM 1543 C CA . GLU A 1 188 ? -8.363 -26.132 6.199 1.00 82.00 188 GLU A CA 1
ATOM 1544 C C . GLU A 1 188 ? -8.539 -24.954 7.163 1.00 82.00 188 GLU A C 1
ATOM 1546 O O . GLU A 1 188 ? -9.272 -24.003 6.896 1.00 82.00 188 GLU A O 1
ATOM 1551 N N . ARG A 1 189 ? -7.899 -25.030 8.329 1.00 86.62 189 ARG A N 1
ATOM 1552 C CA . ARG A 1 189 ? -7.941 -23.943 9.309 1.00 86.62 189 ARG A CA 1
ATOM 1553 C C . ARG A 1 189 ? -6.985 -22.832 8.871 1.00 86.62 189 ARG A C 1
ATOM 1555 O O . ARG A 1 189 ? -5.858 -23.154 8.489 1.00 86.62 189 ARG A O 1
ATOM 1562 N N . PRO A 1 190 ? -7.349 -21.544 8.992 1.00 87.94 190 PRO A N 1
ATOM 1563 C CA . PRO A 1 190 ? -6.436 -20.455 8.648 1.00 87.94 190 PRO A CA 1
ATOM 1564 C C . PRO A 1 190 ? -5.095 -20.548 9.385 1.00 87.94 190 PRO A C 1
ATOM 1566 O O . PRO A 1 190 ? -4.059 -20.287 8.786 1.00 87.94 190 PRO A O 1
ATOM 1569 N N . LEU A 1 191 ? -5.085 -21.016 10.640 1.00 89.31 191 LEU A N 1
ATOM 1570 C CA . LEU A 1 191 ? -3.846 -21.253 11.389 1.00 89.31 191 LEU A CA 1
ATOM 1571 C C . LEU A 1 191 ? -2.896 -22.243 10.698 1.00 89.31 191 LEU A C 1
ATOM 1573 O O . LEU A 1 191 ? -1.683 -22.030 10.694 1.00 89.31 191 LEU A O 1
ATOM 1577 N N . ASP A 1 192 ? -3.439 -23.323 10.131 1.00 87.88 192 ASP A N 1
ATOM 1578 C CA . ASP A 1 192 ? -2.638 -24.331 9.436 1.00 87.88 192 ASP A CA 1
ATOM 1579 C C . ASP A 1 192 ? -2.082 -23.735 8.133 1.00 87.88 192 ASP A C 1
ATOM 1581 O O . ASP A 1 192 ? -0.882 -23.826 7.887 1.00 87.88 192 ASP A O 1
ATOM 1585 N N . SER A 1 193 ? -2.912 -23.018 7.367 1.00 85.81 193 SER A N 1
ATOM 1586 C CA . SER A 1 193 ? -2.507 -22.318 6.135 1.00 85.81 193 SER A CA 1
ATOM 1587 C C . SER A 1 193 ? -1.390 -21.295 6.362 1.00 85.81 193 SER A C 1
ATOM 1589 O O . SER A 1 193 ? -0.395 -21.265 5.635 1.00 85.81 193 SER A O 1
ATOM 1591 N N . LEU A 1 194 ? -1.512 -20.490 7.420 1.00 87.56 194 LEU A N 1
ATOM 1592 C CA . LEU A 1 194 ? -0.475 -19.550 7.839 1.00 87.56 194 LEU A CA 1
ATOM 1593 C C . LEU A 1 194 ? 0.828 -20.284 8.178 1.00 87.56 194 LEU A C 1
ATOM 1595 O O . LEU A 1 194 ? 1.893 -19.910 7.683 1.00 87.56 194 LEU A O 1
ATOM 1599 N N . SER A 1 195 ? 0.731 -21.377 8.940 1.00 88.25 195 SER A N 1
ATOM 1600 C CA . SER A 1 195 ? 1.889 -22.181 9.344 1.00 88.25 195 SER A CA 1
ATOM 1601 C C . SER A 1 195 ? 2.602 -22.808 8.142 1.00 88.25 195 SER A C 1
ATOM 1603 O O . SER A 1 195 ? 3.832 -22.802 8.091 1.00 88.25 195 SER A O 1
ATOM 1605 N N . HIS A 1 196 ? 1.858 -23.307 7.148 1.00 83.56 196 HIS A N 1
ATOM 1606 C CA . HIS A 1 196 ? 2.423 -23.835 5.900 1.00 83.56 196 HIS A CA 1
ATOM 1607 C C . HIS A 1 196 ? 3.200 -22.774 5.114 1.00 83.56 196 HIS A C 1
ATOM 1609 O O . HIS A 1 196 ? 4.196 -23.093 4.467 1.00 83.56 196 HIS A O 1
ATOM 1615 N N . ALA A 1 197 ? 2.777 -21.517 5.209 1.00 79.81 197 ALA A N 1
ATOM 1616 C CA . ALA A 1 197 ? 3.427 -20.378 4.580 1.00 79.81 197 ALA A CA 1
ATOM 1617 C C . ALA A 1 197 ? 4.484 -19.700 5.478 1.00 79.81 197 ALA A C 1
ATOM 1619 O O . ALA A 1 197 ? 4.943 -18.604 5.170 1.00 79.81 197 ALA A O 1
ATOM 1620 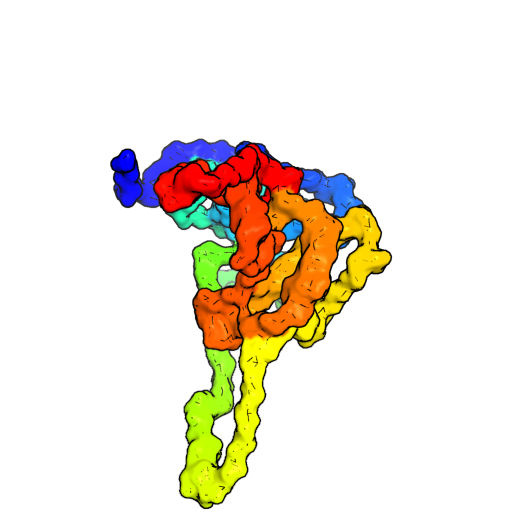N N . GLY A 1 198 ? 4.880 -20.341 6.583 1.00 88.56 198 GLY A N 1
ATOM 1621 C CA . GLY A 1 198 ? 5.962 -19.876 7.453 1.00 88.56 198 GLY A CA 1
ATOM 1622 C C . GLY A 1 198 ? 5.568 -18.814 8.482 1.00 88.56 198 GLY A C 1
ATOM 1623 O O . GLY A 1 198 ? 6.444 -18.324 9.193 1.00 88.56 198 GLY A O 1
ATOM 1624 N N . PHE A 1 199 ? 4.281 -18.484 8.614 1.00 89.19 199 PHE A N 1
ATOM 1625 C CA . PHE A 1 199 ? 3.781 -17.558 9.628 1.00 89.19 199 PHE A CA 1
ATOM 1626 C C . PHE A 1 199 ? 3.104 -18.318 10.774 1.00 89.19 199 PHE A C 1
ATOM 1628 O O . PHE A 1 199 ? 2.098 -18.995 10.581 1.00 89.19 199 PHE A O 1
ATOM 1635 N N . SER A 1 200 ? 3.638 -18.194 11.990 1.00 91.69 200 SER A N 1
ATOM 1636 C CA . SER A 1 200 ? 3.060 -18.804 13.193 1.00 91.69 200 SER A CA 1
ATOM 1637 C C . SER A 1 200 ? 2.611 -17.704 14.157 1.00 91.69 200 SER A C 1
ATOM 1639 O O . SER A 1 200 ? 3.466 -17.140 14.846 1.00 91.69 200 SER A O 1
ATOM 1641 N N . PRO A 1 201 ? 1.302 -17.395 14.232 1.00 90.94 201 PRO A N 1
ATOM 1642 C CA . PRO A 1 201 ? 0.794 -16.393 15.158 1.00 90.94 201 PRO A CA 1
ATOM 1643 C C . PRO A 1 201 ? 1.093 -16.783 16.614 1.00 90.94 201 PRO A C 1
ATOM 1645 O O . PRO A 1 201 ? 1.007 -17.960 16.979 1.00 90.94 201 PRO A O 1
ATOM 1648 N N . LEU A 1 202 ? 1.443 -15.801 17.445 1.00 92.19 202 LEU A N 1
ATOM 1649 C CA . LEU A 1 202 ? 1.730 -15.998 18.866 1.00 92.19 202 LEU A CA 1
ATOM 1650 C C . LEU A 1 202 ? 0.432 -16.095 19.687 1.00 92.19 202 LEU A C 1
ATOM 1652 O O . LEU A 1 202 ? -0.570 -15.464 19.339 1.00 92.19 202 LEU A O 1
ATOM 1656 N N . PRO A 1 203 ? 0.425 -16.840 20.802 1.00 93.81 203 PRO A N 1
ATOM 1657 C CA . PRO A 1 203 ? -0.633 -16.734 21.798 1.00 93.81 203 PRO A CA 1
ATOM 1658 C C . PRO A 1 203 ? -0.817 -15.281 22.282 1.00 93.81 203 PRO A C 1
ATOM 1660 O O . PRO A 1 203 ? 0.178 -14.570 22.413 1.00 93.81 203 PRO A O 1
ATOM 1663 N N . PRO A 1 204 ? -2.054 -14.825 22.572 1.00 91.88 204 PRO A N 1
ATOM 1664 C CA . PRO A 1 204 ? -2.306 -13.450 23.011 1.00 91.88 204 PRO A CA 1
ATOM 1665 C C . PRO A 1 204 ? -1.493 -13.036 24.246 1.00 91.88 204 PRO A C 1
ATOM 1667 O O . PRO A 1 204 ? -1.067 -11.895 24.342 1.00 91.88 204 PRO A O 1
ATOM 1670 N N . ASP A 1 205 ? -1.228 -13.970 25.163 1.00 92.56 205 ASP A N 1
ATOM 1671 C CA . ASP A 1 205 ? -0.450 -13.753 26.387 1.00 92.56 205 ASP A CA 1
ATOM 1672 C C . ASP A 1 205 ? 1.065 -13.613 26.157 1.00 92.56 205 ASP A C 1
ATOM 1674 O O . ASP A 1 205 ? 1.789 -13.195 27.061 1.00 92.56 205 ASP A O 1
ATOM 1678 N N . GLU A 1 206 ? 1.550 -13.930 24.955 1.00 93.38 206 GLU A N 1
ATOM 1679 C CA . GLU A 1 206 ? 2.946 -13.738 24.549 1.00 93.38 206 GLU A CA 1
ATOM 1680 C C . GLU A 1 206 ? 3.174 -12.403 23.815 1.00 93.38 206 GLU A C 1
ATOM 1682 O O . GLU A 1 206 ? 4.310 -12.073 23.468 1.00 93.38 206 GLU A O 1
ATOM 1687 N N . ILE A 1 207 ? 2.116 -11.621 23.585 1.00 91.69 207 ILE A N 1
ATOM 1688 C CA . ILE A 1 207 ? 2.170 -10.325 22.904 1.00 91.69 207 ILE A CA 1
ATOM 1689 C C . ILE A 1 207 ? 2.037 -9.225 23.958 1.00 91.69 207 ILE A C 1
ATOM 1691 O O . ILE A 1 207 ? 1.110 -9.233 24.762 1.00 91.69 207 ILE A O 1
ATOM 1695 N N . THR A 1 208 ? 2.971 -8.274 23.972 1.00 92.31 208 THR A N 1
ATOM 1696 C CA . THR A 1 208 ? 2.887 -7.129 24.889 1.00 92.31 208 THR A CA 1
ATOM 1697 C C . THR A 1 208 ? 1.857 -6.114 24.399 1.00 92.31 208 THR A C 1
ATOM 1699 O O . THR A 1 208 ? 1.606 -6.019 23.196 1.00 92.31 208 THR A O 1
ATOM 1702 N N . ASP A 1 209 ? 1.305 -5.311 25.312 1.00 88.06 209 ASP A N 1
ATOM 1703 C CA . ASP A 1 209 ? 0.330 -4.266 24.973 1.00 88.06 209 ASP A CA 1
ATOM 1704 C C . ASP A 1 209 ? 0.892 -3.286 23.930 1.00 88.06 209 ASP A C 1
ATOM 1706 O O . ASP A 1 209 ? 0.197 -2.910 22.988 1.00 88.06 209 ASP A O 1
ATOM 1710 N N . GLU A 1 210 ? 2.178 -2.934 24.038 1.00 87.81 210 GLU A N 1
ATOM 1711 C CA . GLU A 1 210 ? 2.859 -2.047 23.089 1.00 87.81 210 GLU A CA 1
ATOM 1712 C C . GLU A 1 210 ? 2.989 -2.668 21.689 1.00 87.81 210 GLU A C 1
ATOM 1714 O O . GLU A 1 210 ? 2.991 -1.954 20.691 1.00 87.81 210 GLU A O 1
ATOM 1719 N N . ALA A 1 211 ? 3.089 -3.997 21.599 1.00 85.12 211 ALA A N 1
ATOM 1720 C CA . ALA A 1 211 ? 3.259 -4.714 20.339 1.00 85.12 211 ALA A CA 1
ATOM 1721 C C . ALA A 1 211 ? 1.932 -5.174 19.713 1.00 85.12 211 ALA A C 1
ATOM 1723 O O . ALA A 1 211 ? 1.937 -5.614 18.560 1.00 85.12 211 ALA A O 1
ATOM 1724 N N . MET A 1 212 ? 0.816 -5.106 20.449 1.00 92.50 212 MET A N 1
ATOM 1725 C CA . MET A 1 212 ? -0.465 -5.704 20.063 1.00 92.50 212 MET A CA 1
ATOM 1726 C C . MET A 1 212 ? -1.000 -5.149 18.741 1.00 92.50 212 MET A C 1
ATOM 1728 O O . MET A 1 212 ? -1.297 -5.926 17.836 1.00 92.50 212 MET A O 1
ATOM 1732 N N . ALA A 1 213 ? -1.052 -3.824 18.595 1.00 88.00 213 ALA A N 1
ATOM 1733 C CA . ALA A 1 213 ? -1.576 -3.172 17.394 1.00 88.00 213 ALA A CA 1
ATOM 1734 C C . ALA A 1 213 ? -0.818 -3.607 16.125 1.00 88.00 213 ALA A C 1
ATOM 1736 O O . ALA A 1 213 ? -1.412 -4.069 15.150 1.00 88.00 213 ALA A O 1
ATOM 1737 N N . ALA A 1 214 ? 0.516 -3.543 16.166 1.00 86.50 214 ALA A N 1
ATOM 1738 C CA . ALA A 1 214 ? 1.363 -3.946 15.046 1.00 86.50 214 ALA A CA 1
ATOM 1739 C C . ALA A 1 214 ? 1.275 -5.456 14.764 1.00 86.50 214 ALA A C 1
ATOM 1741 O O . ALA A 1 214 ? 1.290 -5.882 13.608 1.00 86.50 214 ALA A O 1
ATOM 1742 N N . TYR A 1 215 ? 1.180 -6.286 15.810 1.00 90.56 215 TYR A N 1
ATOM 1743 C CA . TYR A 1 215 ? 1.040 -7.734 15.658 1.00 90.56 215 TYR A CA 1
ATOM 1744 C C . TYR A 1 215 ? -0.300 -8.105 15.006 1.00 90.56 215 TYR A C 1
ATOM 1746 O O . TYR A 1 215 ? -0.336 -8.948 14.109 1.00 90.56 215 TYR A O 1
ATOM 1754 N N . LEU A 1 216 ? -1.388 -7.463 15.430 1.00 93.25 216 LEU A N 1
ATOM 1755 C CA . LEU A 1 216 ? -2.722 -7.664 14.878 1.00 93.25 216 LEU A CA 1
ATOM 1756 C C . LEU A 1 216 ? -2.774 -7.317 13.387 1.00 93.25 216 LEU A C 1
ATOM 1758 O O . LEU A 1 216 ? -3.252 -8.129 12.600 1.00 93.25 216 LEU A O 1
ATOM 1762 N N . TRP A 1 217 ? -2.233 -6.168 12.980 1.00 91.19 217 TRP A N 1
ATOM 1763 C CA . TRP A 1 217 ? -2.197 -5.782 11.566 1.00 91.19 217 TRP A CA 1
ATOM 1764 C C . TRP A 1 217 ? -1.388 -6.747 10.702 1.00 91.19 217 TRP A C 1
ATOM 1766 O O . TRP A 1 217 ? -1.831 -7.109 9.612 1.00 91.19 217 TRP A O 1
ATOM 1776 N N . LEU A 1 218 ? -0.247 -7.226 11.206 1.00 90.75 218 LEU A N 1
ATOM 1777 C CA . LEU A 1 218 ? 0.527 -8.264 10.527 1.00 90.75 218 LEU A CA 1
ATOM 1778 C C . LEU A 1 218 ? -0.310 -9.536 10.322 1.00 90.75 218 LEU A C 1
ATOM 1780 O O . LEU A 1 218 ? -0.329 -10.084 9.224 1.00 90.75 218 LEU A O 1
ATOM 1784 N N . LEU A 1 219 ? -1.040 -9.984 11.349 1.00 92.50 219 LEU A N 1
ATOM 1785 C CA . LEU A 1 219 ? -1.934 -11.136 11.226 1.00 92.50 219 LEU A CA 1
ATOM 1786 C C . LEU A 1 219 ? -3.034 -10.896 10.177 1.00 92.50 219 LEU A C 1
ATOM 1788 O O . LEU A 1 219 ? -3.272 -11.768 9.344 1.00 92.50 219 LEU A O 1
ATOM 1792 N N . LEU A 1 220 ? -3.702 -9.739 10.211 1.00 90.06 220 LEU A N 1
ATOM 1793 C CA . LEU A 1 220 ? -4.767 -9.395 9.262 1.00 90.06 220 LEU A CA 1
ATOM 1794 C C . LEU A 1 220 ? -4.255 -9.369 7.817 1.00 90.06 220 LEU A C 1
ATOM 1796 O O . LEU A 1 220 ? -4.915 -9.901 6.926 1.00 90.06 220 LEU A O 1
ATOM 1800 N N . HIS A 1 221 ? -3.060 -8.822 7.593 1.00 86.44 221 HIS A N 1
ATOM 1801 C CA . HIS A 1 221 ? -2.409 -8.825 6.287 1.00 86.44 221 HIS A CA 1
ATOM 1802 C C . HIS A 1 221 ? -2.121 -10.249 5.796 1.00 86.44 221 HIS A C 1
ATOM 1804 O O . HIS A 1 221 ? -2.500 -10.614 4.684 1.00 86.44 221 HIS A O 1
ATOM 1810 N N . GLU A 1 222 ? -1.511 -11.089 6.637 1.00 86.31 222 GLU A N 1
ATOM 1811 C CA . GLU A 1 222 ? -1.219 -12.480 6.280 1.00 86.31 222 GLU A CA 1
ATOM 1812 C C . GLU A 1 222 ? -2.504 -13.268 5.958 1.00 86.31 222 GLU A C 1
ATOM 1814 O O . GLU A 1 222 ? -2.538 -14.091 5.038 1.00 86.31 222 GLU A O 1
ATOM 1819 N N . LEU A 1 223 ? -3.595 -12.998 6.672 1.00 87.06 223 LEU A N 1
ATOM 1820 C CA . LEU A 1 223 ? -4.903 -13.571 6.368 1.00 87.06 223 LEU A CA 1
ATOM 1821 C C . LEU A 1 223 ? -5.445 -13.083 5.015 1.00 87.06 223 LEU A C 1
ATOM 1823 O O . LEU A 1 223 ? -5.844 -13.911 4.189 1.00 87.06 223 LEU A O 1
ATOM 1827 N N . ALA A 1 224 ? -5.390 -11.778 4.747 1.00 82.94 224 ALA A N 1
ATOM 1828 C CA . ALA A 1 224 ? -5.877 -11.176 3.507 1.00 82.94 224 ALA A CA 1
ATOM 1829 C C . ALA A 1 224 ? -5.111 -11.675 2.270 1.00 82.94 224 ALA A C 1
ATOM 1831 O O . ALA A 1 224 ? -5.735 -12.036 1.272 1.00 82.94 224 ALA A O 1
ATOM 1832 N N . CYS A 1 225 ? -3.784 -11.820 2.357 1.00 80.12 225 CYS A N 1
ATOM 1833 C CA . CYS A 1 225 ? -2.953 -12.402 1.293 1.00 80.12 225 CYS A CA 1
ATOM 1834 C C . CYS A 1 225 ? -3.350 -13.846 0.940 1.00 80.12 225 CYS A C 1
ATOM 1836 O O . CYS A 1 225 ? -3.076 -14.325 -0.156 1.00 80.12 225 CYS A O 1
ATOM 1838 N N . ARG A 1 226 ? -4.028 -14.549 1.854 1.00 78.69 226 ARG A N 1
ATOM 1839 C CA . ARG A 1 226 ? -4.558 -15.908 1.652 1.00 78.69 226 ARG A CA 1
ATOM 1840 C C . ARG A 1 226 ? -6.072 -15.906 1.405 1.00 78.69 226 ARG A C 1
ATOM 1842 O O . ARG A 1 226 ? -6.700 -16.963 1.416 1.00 78.69 226 ARG A O 1
ATOM 1849 N N . GLY A 1 227 ? -6.646 -14.720 1.183 1.00 78.00 227 GLY A N 1
ATOM 1850 C CA . GLY A 1 227 ? -8.058 -14.436 0.936 1.00 78.00 227 GLY A CA 1
ATOM 1851 C C . GLY A 1 227 ? -8.992 -14.815 2.090 1.00 78.00 2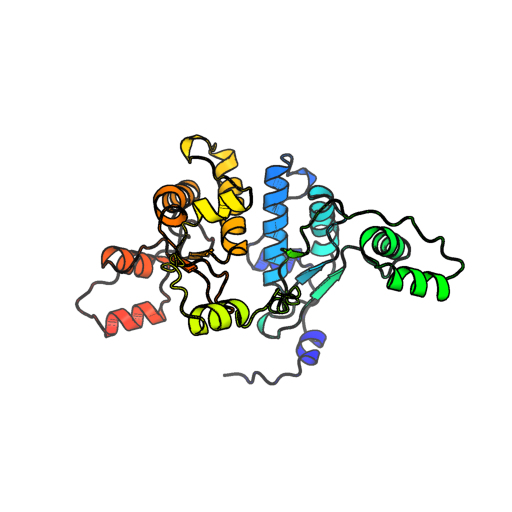27 GLY A C 1
ATOM 1852 O O . GLY A 1 227 ? -10.158 -15.156 1.864 1.00 78.00 227 GLY A O 1
ATOM 1853 N N . PHE A 1 228 ? -8.479 -14.759 3.319 1.00 84.44 228 PHE A N 1
ATOM 1854 C CA . PHE A 1 228 ? -9.278 -14.745 4.536 1.00 84.44 228 PHE A CA 1
ATOM 1855 C C . PHE A 1 228 ? -9.476 -13.293 4.976 1.00 84.44 228 PHE A C 1
ATOM 1857 O O . PHE A 1 228 ? -8.529 -12.611 5.356 1.00 84.44 228 PHE A O 1
ATOM 1864 N N . TRP A 1 229 ? -10.714 -12.824 4.922 1.00 85.69 229 TRP A N 1
ATOM 1865 C CA . TRP A 1 229 ? -11.090 -11.451 5.227 1.00 85.69 229 TRP A CA 1
ATOM 1866 C C . TRP A 1 229 ? -11.786 -11.394 6.577 1.00 85.69 229 TRP A C 1
ATOM 1868 O O . TRP A 1 229 ? -12.648 -12.223 6.868 1.00 85.69 229 TRP A O 1
ATOM 1878 N N . VAL A 1 230 ? -11.433 -10.407 7.390 1.00 89.44 230 VAL A N 1
ATOM 1879 C CA . VAL A 1 230 ? -12.056 -10.167 8.693 1.00 89.44 230 VAL A CA 1
ATOM 1880 C C . VAL A 1 230 ? -12.945 -8.938 8.565 1.00 89.44 230 VAL A C 1
ATOM 1882 O O . VAL A 1 230 ? -12.502 -7.925 8.035 1.00 89.44 230 VAL A O 1
ATOM 1885 N N . LEU A 1 231 ? -14.203 -9.047 8.986 1.00 88.06 231 LEU A N 1
ATOM 1886 C CA . LEU A 1 231 ? -15.217 -8.008 8.818 1.00 88.06 231 LEU A CA 1
ATOM 1887 C C . LEU A 1 231 ? -15.797 -7.576 10.162 1.00 88.06 231 LEU A C 1
ATOM 1889 O O . LEU A 1 231 ? -15.861 -8.375 11.101 1.00 88.06 231 LEU A O 1
ATOM 1893 N N . ASN A 1 232 ? -16.325 -6.349 10.192 1.00 88.25 232 ASN A N 1
ATOM 1894 C CA . ASN A 1 232 ? -17.064 -5.785 11.320 1.00 88.25 232 ASN A CA 1
ATOM 1895 C C . ASN A 1 232 ? -16.243 -5.846 12.616 1.00 88.25 232 ASN A C 1
ATOM 1897 O O . ASN A 1 232 ? -16.676 -6.408 13.618 1.00 88.25 232 ASN A O 1
ATOM 1901 N N . THR A 1 233 ? -15.030 -5.314 12.587 1.00 92.50 233 THR A N 1
ATOM 1902 C CA . THR A 1 233 ? -14.053 -5.367 13.674 1.00 92.50 233 THR A CA 1
ATOM 1903 C C . THR A 1 233 ? -14.107 -4.165 14.613 1.00 92.50 233 THR A C 1
ATOM 1905 O O . THR A 1 233 ? -13.600 -4.236 15.735 1.00 92.50 233 THR A O 1
ATOM 1908 N N . GLY A 1 234 ? -14.716 -3.051 14.196 1.00 89.75 234 GLY A N 1
ATOM 1909 C CA . GLY A 1 234 ? -14.544 -1.768 14.880 1.00 89.75 234 GLY A CA 1
ATOM 1910 C C . GLY A 1 234 ? -15.128 -1.662 16.296 1.00 89.75 234 GLY A C 1
ATOM 1911 O O . GLY A 1 234 ? -14.834 -0.713 17.029 1.00 89.75 234 GLY A O 1
ATOM 1912 N N . HIS A 1 235 ? -15.961 -2.623 16.708 1.00 91.25 235 HIS A N 1
ATOM 1913 C CA . HIS A 1 235 ? -16.487 -2.710 18.076 1.00 91.25 235 HIS A CA 1
ATOM 1914 C C . HIS A 1 235 ? -15.527 -3.378 19.066 1.00 91.25 235 HIS A C 1
ATOM 1916 O O . HIS A 1 235 ? -15.797 -3.334 20.264 1.00 91.25 235 HIS A O 1
ATOM 1922 N N . LEU A 1 236 ? -14.426 -3.968 18.594 1.00 93.62 236 LEU A N 1
ATOM 1923 C CA . LEU A 1 236 ? -13.418 -4.644 19.412 1.00 93.62 236 LEU A CA 1
ATOM 1924 C C . LEU A 1 236 ? -12.146 -3.798 19.508 1.00 93.62 236 LEU A C 1
ATOM 1926 O O . LEU A 1 236 ? -11.719 -3.204 18.520 1.00 93.62 236 LEU A O 1
ATOM 1930 N N . SER A 1 237 ? -11.504 -3.759 20.673 1.00 94.19 237 SER A N 1
ATOM 1931 C CA . SER A 1 237 ? -10.116 -3.291 20.801 1.00 94.19 237 SER A CA 1
ATOM 1932 C C . SER A 1 237 ? -9.144 -4.236 20.084 1.00 94.19 237 SER A C 1
ATOM 1934 O O . SER A 1 237 ? -9.519 -5.341 19.696 1.00 94.19 237 SER A O 1
ATOM 1936 N N . ASP A 1 238 ? -7.882 -3.830 19.912 1.00 94.00 238 ASP A N 1
ATOM 1937 C CA . ASP A 1 238 ? -6.894 -4.670 19.217 1.00 94.00 238 ASP A CA 1
ATOM 1938 C C . ASP A 1 238 ? -6.685 -6.008 19.940 1.00 94.00 238 ASP A C 1
ATOM 1940 O O . ASP A 1 238 ? -6.635 -7.065 19.314 1.00 94.00 238 ASP A O 1
ATOM 1944 N N . HIS A 1 239 ? -6.646 -5.973 21.275 1.00 94.38 239 HIS A N 1
ATOM 1945 C CA . HIS A 1 239 ? -6.524 -7.178 22.090 1.00 94.38 239 HIS A CA 1
ATOM 1946 C C . HIS A 1 239 ? -7.755 -8.081 21.946 1.00 94.38 239 HIS A C 1
ATOM 1948 O O . HIS A 1 239 ? -7.620 -9.288 21.756 1.00 94.38 239 HIS A O 1
ATOM 1954 N N . GLU A 1 240 ? -8.961 -7.511 22.005 1.00 94.75 240 GLU A N 1
ATOM 1955 C CA . GLU A 1 240 ? -10.201 -8.278 21.859 1.00 94.75 240 GLU A CA 1
ATOM 1956 C C . GLU A 1 240 ? -10.335 -8.888 20.460 1.00 94.75 240 GLU A C 1
ATOM 1958 O O . GLU A 1 240 ? -10.726 -10.049 20.343 1.00 94.75 240 GLU A O 1
ATOM 1963 N N . LEU A 1 241 ? -9.968 -8.146 19.409 1.00 94.56 241 LEU A N 1
ATOM 1964 C CA . LEU A 1 241 ? -9.990 -8.646 18.037 1.00 94.56 241 LEU A CA 1
ATOM 1965 C C . LEU A 1 241 ? -8.979 -9.777 17.849 1.00 94.56 241 LEU A C 1
ATOM 1967 O O . LEU A 1 241 ? -9.324 -10.832 17.318 1.00 94.56 241 LEU A O 1
ATOM 1971 N N . TYR A 1 242 ? -7.743 -9.593 18.320 1.00 95.19 242 TYR A N 1
ATOM 1972 C CA . TYR A 1 242 ? -6.727 -10.636 18.236 1.00 95.19 242 TYR A CA 1
ATOM 1973 C C . TYR A 1 242 ? -7.149 -11.899 18.997 1.00 95.19 242 TYR A C 1
ATOM 1975 O O . TYR A 1 242 ? -6.983 -13.014 18.507 1.00 95.19 242 TYR A O 1
ATOM 1983 N N . GLU A 1 243 ? -7.730 -11.746 20.185 1.00 94.88 243 GLU A N 1
ATOM 1984 C CA . GLU A 1 243 ? -8.203 -12.855 21.010 1.00 94.88 243 GLU A CA 1
ATOM 1985 C C . GLU A 1 243 ? -9.392 -13.596 20.373 1.00 94.88 243 GLU A C 1
ATOM 1987 O O . GLU A 1 243 ? -9.456 -14.830 20.444 1.00 94.88 243 GLU A O 1
ATOM 1992 N N . GLU A 1 244 ? -10.299 -12.870 19.714 1.00 93.00 244 GLU A N 1
ATOM 1993 C CA . GLU A 1 244 ? -11.409 -13.423 18.931 1.00 93.00 244 GLU A CA 1
ATOM 1994 C C . GLU A 1 244 ? -10.885 -14.242 17.744 1.00 93.00 244 GLU A C 1
ATOM 1996 O O . GLU A 1 244 ? -11.209 -15.429 17.622 1.00 93.00 244 GLU A O 1
ATOM 2001 N N . LEU A 1 245 ? -9.987 -13.662 16.942 1.00 93.75 245 LEU A N 1
ATOM 2002 C CA . LEU A 1 245 ? -9.359 -14.347 15.814 1.00 93.75 245 LEU A CA 1
ATOM 2003 C C . LEU A 1 245 ? -8.569 -15.562 16.280 1.00 93.75 245 LEU A C 1
ATOM 2005 O O . LEU A 1 245 ? -8.700 -16.642 15.709 1.00 93.75 245 LEU A O 1
ATOM 2009 N N . TRP A 1 246 ? -7.792 -15.425 17.354 1.00 93.81 246 TRP A N 1
ATOM 2010 C CA . TRP A 1 246 ? -7.050 -16.531 17.934 1.00 93.81 246 TRP A CA 1
ATOM 2011 C C . TRP A 1 246 ? -8.004 -17.669 18.284 1.00 93.81 246 TRP A C 1
ATOM 2013 O O . TRP A 1 246 ? -7.839 -18.786 17.790 1.00 93.81 246 TRP A O 1
ATOM 2023 N N . ARG A 1 247 ? -9.015 -17.426 19.122 1.00 90.25 247 ARG A N 1
ATOM 2024 C CA . ARG A 1 247 ? -9.910 -18.483 19.618 1.00 90.25 247 ARG A CA 1
ATOM 2025 C C . ARG A 1 247 ? -10.786 -19.090 18.531 1.00 90.25 247 ARG A C 1
ATOM 2027 O O . ARG A 1 247 ? -10.927 -20.314 18.516 1.00 90.25 247 ARG A O 1
ATOM 2034 N N . ASN A 1 248 ? -11.337 -18.262 17.651 1.00 87.38 248 ASN A N 1
ATOM 2035 C CA . ASN A 1 248 ? -12.376 -18.662 16.714 1.00 87.38 248 ASN A CA 1
ATOM 2036 C C . ASN A 1 248 ? -11.872 -18.608 15.272 1.00 87.38 248 ASN A C 1
ATOM 2038 O O . ASN A 1 248 ? -11.755 -19.661 14.644 1.00 87.38 248 ASN A O 1
ATOM 2042 N N . GLY A 1 249 ? -11.541 -17.416 14.765 1.00 86.50 249 GLY A N 1
ATOM 2043 C CA . GLY A 1 249 ? -11.269 -17.188 13.340 1.00 86.50 249 GLY A CA 1
ATOM 2044 C C . GLY A 1 249 ? -10.180 -18.096 12.766 1.00 86.50 249 GLY A C 1
ATOM 2045 O O . GLY A 1 249 ? -10.369 -18.719 11.727 1.00 86.50 249 GLY A O 1
ATOM 2046 N N . LEU A 1 250 ? -9.073 -18.265 13.487 1.00 90.00 250 LEU A N 1
ATOM 2047 C CA . LEU A 1 250 ? -7.928 -19.073 13.066 1.00 90.00 250 LEU A CA 1
ATOM 2048 C C . LEU A 1 250 ? -8.131 -20.581 13.243 1.00 90.00 250 LEU A C 1
ATOM 2050 O O . LEU A 1 250 ? -7.423 -21.377 12.621 1.00 90.00 250 LEU A O 1
ATOM 2054 N N . ARG A 1 251 ? -9.054 -20.987 14.120 1.00 87.94 251 ARG A N 1
ATOM 2055 C CA . ARG A 1 251 ? -9.258 -22.389 14.523 1.00 87.94 251 ARG A CA 1
ATOM 2056 C C . ARG A 1 251 ? -10.467 -23.036 13.861 1.00 87.94 251 ARG A C 1
ATOM 2058 O O . ARG A 1 251 ? -10.522 -24.267 13.813 1.00 87.94 251 ARG A O 1
ATOM 2065 N N . ALA A 1 252 ? -11.406 -22.238 13.368 1.00 81.56 252 ALA A N 1
ATOM 2066 C CA . ALA A 1 252 ? -12.512 -22.713 12.558 1.00 81.56 252 ALA A CA 1
ATOM 2067 C C . ALA A 1 252 ? -11.993 -23.245 11.215 1.00 81.56 252 ALA A C 1
ATOM 2069 O O . ALA A 1 252 ? -11.092 -22.669 10.607 1.00 81.56 252 ALA A O 1
ATOM 2070 N N . GLU A 1 253 ? -12.548 -24.367 10.754 1.00 79.50 253 GLU A N 1
ATOM 2071 C CA . GLU A 1 253 ? -12.290 -24.827 9.390 1.00 79.50 253 GLU A CA 1
ATOM 2072 C C . GLU A 1 253 ? -12.896 -23.822 8.409 1.00 79.50 253 GLU A C 1
ATOM 2074 O O . GLU A 1 253 ? -14.084 -23.503 8.489 1.00 79.50 253 GLU A O 1
ATOM 2079 N N . ALA A 1 254 ? -12.078 -23.344 7.477 1.00 73.06 254 ALA A N 1
ATOM 2080 C CA . ALA A 1 254 ? -12.484 -22.430 6.427 1.00 73.06 254 ALA A CA 1
ATOM 2081 C C . ALA A 1 254 ? -12.251 -23.081 5.062 1.00 73.06 254 ALA A C 1
ATOM 2083 O O . ALA A 1 254 ? -11.356 -23.913 4.870 1.00 73.06 254 ALA A O 1
ATOM 2084 N N . VAL A 1 255 ? -13.067 -22.702 4.083 1.00 67.12 255 VAL A N 1
ATOM 2085 C CA . VAL A 1 255 ? -12.759 -23.019 2.689 1.00 67.12 255 VAL A CA 1
ATOM 2086 C C . VAL A 1 255 ? -11.721 -22.010 2.233 1.00 67.12 255 VAL A C 1
ATOM 2088 O O . VAL A 1 255 ? -12.044 -20.841 2.037 1.00 67.12 255 VAL A O 1
ATOM 2091 N N . LEU A 1 256 ? -10.473 -22.453 2.094 1.00 59.62 256 LEU A N 1
ATOM 2092 C CA . LEU A 1 256 ? -9.422 -21.567 1.618 1.00 59.62 256 LEU A CA 1
ATOM 2093 C C . LEU A 1 256 ? -9.633 -21.248 0.124 1.00 59.62 256 LEU A C 1
ATOM 2095 O O . LEU A 1 256 ? -9.891 -22.164 -0.664 1.00 59.62 256 LEU A O 1
ATOM 2099 N N . PRO A 1 257 ? -9.488 -19.977 -0.283 1.00 54.72 257 PRO A N 1
ATOM 2100 C CA . PRO A 1 257 ? -9.720 -19.466 -1.640 1.00 54.72 257 PRO A CA 1
ATOM 2101 C C . PRO A 1 257 ? -8.982 -20.146 -2.786 1.00 54.72 257 PRO A C 1
ATOM 2103 O O . PRO A 1 257 ? -9.344 -19.913 -3.939 1.00 54.72 257 PRO A O 1
ATOM 2106 N N . GLY A 1 258 ? -7.983 -20.990 -2.508 1.00 50.62 258 GLY A N 1
ATOM 2107 C CA . GLY A 1 258 ? -7.038 -21.539 -3.486 1.00 50.62 258 GLY A CA 1
ATOM 2108 C C . GLY A 1 258 ? -7.629 -22.319 -4.671 1.00 50.62 258 GLY A C 1
ATOM 2109 O O . GLY A 1 258 ? -6.861 -22.842 -5.467 1.00 50.62 258 GLY A O 1
ATOM 2110 N N . LYS A 1 259 ? -8.962 -22.430 -4.817 1.00 44.78 259 LYS A N 1
ATOM 2111 C CA . LYS A 1 259 ? -9.641 -22.998 -6.001 1.00 44.78 259 LYS A CA 1
ATOM 2112 C C . LYS A 1 259 ? -10.898 -22.253 -6.474 1.00 44.78 259 LYS A C 1
ATOM 2114 O O . LYS A 1 259 ? -11.598 -22.758 -7.351 1.00 44.78 259 LYS A O 1
ATOM 2119 N N . THR A 1 260 ? -11.207 -21.069 -5.943 1.00 41.88 260 THR A N 1
ATOM 2120 C CA . THR A 1 260 ? -12.313 -20.236 -6.448 1.00 41.88 260 THR A CA 1
ATOM 2121 C C . THR A 1 260 ? -11.798 -18.850 -6.828 1.00 41.88 260 THR A C 1
ATOM 2123 O O . THR A 1 260 ? -11.589 -18.043 -5.928 1.00 41.88 260 THR A O 1
ATOM 2126 N N . PRO A 1 261 ? -11.691 -18.520 -8.133 1.00 44.53 261 PRO A N 1
ATOM 2127 C CA . PRO A 1 261 ? -11.157 -17.242 -8.644 1.00 44.53 261 PRO A CA 1
ATOM 2128 C C . PRO A 1 261 ? -11.875 -15.961 -8.176 1.00 44.53 261 PRO A C 1
ATOM 2130 O O . PRO A 1 261 ? -11.546 -14.867 -8.614 1.00 44.53 261 PRO A O 1
ATOM 2133 N N . ARG A 1 262 ? -12.931 -16.092 -7.366 1.00 45.97 262 ARG A N 1
ATOM 2134 C CA . ARG A 1 262 ? -13.798 -15.009 -6.875 1.00 45.97 262 ARG A CA 1
ATOM 2135 C C . ARG A 1 262 ? -14.203 -15.181 -5.408 1.00 45.97 262 ARG A C 1
ATOM 2137 O O . ARG A 1 262 ? -15.054 -14.439 -4.930 1.00 45.97 262 ARG A O 1
ATOM 2144 N N . GLY A 1 263 ? -13.705 -16.215 -4.730 1.00 55.09 263 GLY A N 1
ATOM 2145 C CA . GLY A 1 263 ? -14.172 -16.587 -3.397 1.00 55.09 263 GLY A CA 1
ATOM 2146 C C . GLY A 1 263 ? -13.137 -16.240 -2.343 1.00 55.09 263 GLY A C 1
ATOM 2147 O O . GLY A 1 263 ? -12.069 -16.832 -2.353 1.00 55.09 263 GLY A O 1
ATOM 2148 N N . GLY A 1 264 ? -13.465 -15.315 -1.444 1.00 66.19 264 GLY A N 1
ATOM 2149 C CA . GLY A 1 264 ? -12.791 -15.152 -0.157 1.00 66.19 264 GLY A CA 1
ATOM 2150 C C . GLY A 1 264 ? -13.572 -15.876 0.939 1.00 66.19 264 GLY A C 1
ATOM 2151 O O . GLY A 1 264 ? -14.787 -16.057 0.814 1.00 66.19 264 GLY A O 1
ATOM 2152 N N . TRP A 1 265 ? -12.895 -16.282 2.010 1.00 77.94 265 TRP A N 1
ATOM 2153 C CA . TRP A 1 265 ? -13.588 -16.641 3.246 1.00 77.94 265 TRP A CA 1
ATOM 2154 C C . TRP A 1 265 ? -13.702 -15.397 4.117 1.00 77.94 265 TRP A C 1
ATOM 2156 O O . TRP A 1 265 ? -12.716 -14.689 4.294 1.00 77.94 265 TRP A O 1
ATOM 2166 N N . PHE A 1 266 ? -14.890 -15.134 4.651 1.00 83.00 266 PHE A N 1
ATOM 2167 C CA . PHE A 1 266 ? -15.149 -13.966 5.484 1.00 83.00 266 PHE A CA 1
ATOM 2168 C C . PHE A 1 266 ? -15.429 -14.419 6.910 1.00 83.00 266 PHE A C 1
ATOM 2170 O O . PHE A 1 266 ? -16.314 -15.244 7.146 1.00 83.00 266 PHE A O 1
ATOM 2177 N N . HIS A 1 267 ? -14.673 -13.874 7.852 1.00 86.81 267 HIS A N 1
ATOM 2178 C CA . HIS A 1 267 ? -14.905 -14.028 9.276 1.00 86.81 267 HIS A CA 1
ATOM 2179 C C . HIS A 1 267 ? -15.532 -12.750 9.815 1.00 86.81 267 HIS A C 1
ATOM 2181 O O . HIS A 1 267 ? -14.891 -11.704 9.864 1.00 86.81 267 HIS A O 1
ATOM 2187 N N . ASP A 1 268 ? -16.809 -12.840 10.168 1.00 87.75 268 ASP A N 1
ATOM 2188 C CA . ASP A 1 268 ? -17.566 -11.729 10.731 1.00 87.75 268 ASP A CA 1
ATOM 2189 C C . ASP A 1 268 ? -17.402 -11.712 12.256 1.00 87.75 268 ASP A C 1
ATOM 2191 O O . ASP A 1 268 ? -17.886 -12.613 12.949 1.00 87.75 268 ASP A O 1
ATOM 2195 N N . CYS A 1 269 ? -16.739 -10.679 12.783 1.00 88.50 269 CYS A N 1
ATOM 2196 C CA . CYS A 1 269 ? -16.485 -10.525 14.216 1.00 88.50 269 CYS A CA 1
ATOM 2197 C C . CYS A 1 269 ? -17.731 -10.113 15.017 1.00 88.50 269 CYS A C 1
ATOM 2199 O O . CYS A 1 269 ? -17.673 -10.040 16.248 1.00 88.50 269 CYS A O 1
ATOM 2201 N N . THR A 1 270 ? -18.873 -9.869 14.362 1.00 85.81 270 THR A N 1
ATOM 2202 C CA . THR A 1 270 ? -20.164 -9.807 15.063 1.00 85.81 270 THR A CA 1
ATOM 2203 C C . THR A 1 270 ? -20.709 -11.192 15.398 1.00 85.81 270 THR A C 1
ATOM 2205 O O . THR A 1 270 ? -21.561 -11.292 16.275 1.00 85.81 270 THR A O 1
ATOM 2208 N N . GLY A 1 271 ? -20.175 -12.246 14.767 1.00 72.56 271 GLY A N 1
ATOM 2209 C CA . GLY A 1 271 ? -20.590 -13.638 14.906 1.00 72.56 271 GLY A CA 1
ATOM 2210 C C . GLY A 1 271 ? -21.595 -14.079 13.835 1.00 72.56 271 GLY A C 1
ATOM 2211 O O . GLY A 1 271 ? -22.161 -13.282 13.093 1.00 72.56 271 GLY A O 1
ATOM 2212 N N . SER A 1 272 ? -21.847 -15.387 13.733 1.00 59.53 272 SER A N 1
ATOM 2213 C CA . SER A 1 272 ? -22.749 -15.939 12.716 1.00 59.53 272 SER A CA 1
ATOM 2214 C C . SER A 1 272 ? -24.180 -16.117 13.239 1.00 59.53 272 SER A C 1
ATOM 2216 O O . SER A 1 272 ? -24.471 -17.006 14.036 1.00 59.53 272 SER A O 1
ATOM 2218 N N . GLY A 1 273 ? -25.091 -15.248 12.792 1.00 60.00 273 GLY A N 1
ATOM 2219 C CA . GLY A 1 273 ? -26.527 -15.543 12.686 1.00 60.00 273 GLY A CA 1
ATOM 2220 C C . GLY A 1 273 ? -27.317 -15.801 13.976 1.00 60.00 273 GLY A C 1
ATOM 2221 O O . GLY A 1 273 ? -28.334 -16.487 13.908 1.00 60.00 273 GLY A O 1
ATOM 2222 N N . SER A 1 274 ? -26.872 -15.292 15.130 1.00 78.38 274 SER A N 1
ATOM 2223 C CA . SER A 1 274 ? -27.693 -15.256 16.349 1.00 78.38 274 SER A CA 1
ATOM 2224 C C . SER A 1 274 ? -28.394 -13.900 16.479 1.00 78.38 274 SER A C 1
ATOM 2226 O O . SER A 1 274 ? -27.921 -12.907 15.922 1.00 78.38 274 SER A O 1
ATOM 2228 N N . ASP A 1 275 ? -29.482 -13.838 17.250 1.00 78.75 275 ASP A N 1
ATOM 2229 C CA . ASP A 1 275 ? -30.183 -12.576 17.528 1.00 78.75 275 ASP A CA 1
ATOM 2230 C C . ASP A 1 275 ? -29.251 -11.565 18.225 1.00 78.75 275 ASP A C 1
ATOM 2232 O O . ASP A 1 275 ? -29.283 -10.372 17.934 1.00 78.75 275 ASP A O 1
ATOM 2236 N N . GLU A 1 276 ? -28.349 -12.037 19.092 1.00 82.00 276 GLU A N 1
ATOM 2237 C CA . GLU A 1 276 ? -27.345 -11.193 19.753 1.00 82.00 276 GLU A CA 1
ATOM 2238 C C . GLU A 1 276 ? -26.317 -10.629 18.756 1.00 82.00 276 GLU A C 1
ATOM 2240 O O . GLU A 1 276 ? -25.982 -9.445 18.826 1.00 82.00 276 GLU A O 1
ATOM 2245 N N . HIS A 1 277 ? -25.863 -11.442 17.794 1.00 83.94 277 HIS A N 1
ATOM 2246 C CA . HIS A 1 277 ? -24.947 -11.015 16.726 1.00 83.94 277 HIS A CA 1
ATOM 2247 C C . HIS A 1 277 ? -25.609 -9.971 15.814 1.00 83.94 277 HIS A C 1
ATOM 2249 O O . HIS A 1 277 ? -25.008 -8.950 15.481 1.00 83.94 277 HIS A O 1
ATOM 2255 N N . HIS A 1 278 ? -26.883 -10.182 15.472 1.00 83.62 278 HIS A N 1
ATOM 2256 C CA . HIS A 1 278 ? -27.666 -9.243 14.665 1.00 83.62 278 HIS A CA 1
ATOM 2257 C C . HIS A 1 278 ? -27.860 -7.898 15.373 1.00 83.62 278 HIS A C 1
ATOM 2259 O O . HIS A 1 278 ? -27.664 -6.840 14.773 1.00 83.62 278 HIS A O 1
ATOM 2265 N N . LEU A 1 279 ? -28.167 -7.910 16.674 1.00 87.75 279 LEU A N 1
ATOM 2266 C CA . LEU A 1 279 ? -28.275 -6.686 17.473 1.00 87.75 279 LEU A CA 1
ATOM 2267 C C . LEU A 1 279 ? -26.937 -5.940 17.577 1.00 87.75 279 LEU A C 1
ATOM 2269 O O . LEU A 1 279 ? -26.913 -4.708 17.517 1.00 87.75 279 LEU A O 1
ATOM 2273 N N . LEU A 1 280 ? -25.824 -6.665 17.699 1.00 87.81 280 LEU A N 1
ATOM 2274 C CA . LEU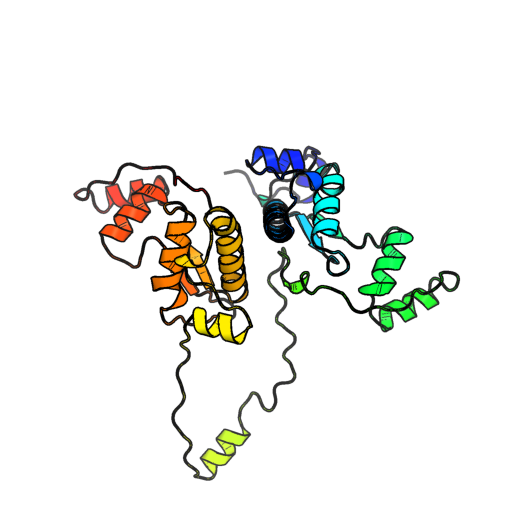 A 1 280 ? -24.483 -6.084 17.704 1.00 87.81 280 LEU A CA 1
ATOM 2275 C C . LEU A 1 280 ? -24.160 -5.408 16.362 1.00 87.81 280 LEU A C 1
ATOM 2277 O O . LEU A 1 280 ? -23.705 -4.261 16.339 1.00 87.81 280 LEU A O 1
ATOM 2281 N N . TRP A 1 281 ? -24.482 -6.068 15.249 1.00 88.81 281 TRP A N 1
ATOM 2282 C CA . TRP A 1 281 ? -24.340 -5.506 13.908 1.00 88.81 281 TRP A CA 1
ATOM 2283 C C . TRP A 1 281 ? -25.218 -4.260 13.706 1.00 88.81 281 TRP A C 1
ATOM 2285 O O . TRP A 1 281 ? -24.741 -3.227 13.231 1.00 88.81 281 TRP A O 1
ATOM 2295 N N . LEU A 1 282 ? -26.480 -4.294 14.149 1.00 89.81 282 LEU A N 1
ATOM 2296 C CA . LEU A 1 282 ? -27.390 -3.144 14.096 1.00 89.81 282 LEU A CA 1
ATOM 2297 C C . LEU A 1 282 ? -26.889 -1.946 14.907 1.00 89.81 282 LEU A C 1
ATOM 2299 O O . LEU A 1 282 ? -27.125 -0.799 14.513 1.00 89.81 282 LEU A O 1
ATOM 2303 N N . ARG A 1 283 ? -26.234 -2.195 16.045 1.00 91.50 283 ARG A N 1
ATOM 2304 C CA . ARG A 1 283 ? -25.697 -1.159 16.933 1.00 91.50 283 ARG A CA 1
ATOM 2305 C C . ARG A 1 283 ? -24.551 -0.387 16.279 1.00 91.50 283 ARG A C 1
ATOM 2307 O O . ARG A 1 283 ? -24.605 0.843 16.268 1.00 91.50 283 ARG A O 1
ATOM 2314 N N . PHE A 1 284 ? -23.571 -1.092 15.713 1.00 89.25 284 PHE A N 1
ATOM 2315 C CA . PHE A 1 284 ? -22.307 -0.495 15.265 1.00 89.25 284 PHE A CA 1
ATOM 2316 C C . PHE A 1 284 ? -22.189 -0.342 13.740 1.00 89.25 284 PHE A C 1
ATOM 2318 O O . PHE A 1 284 ? -21.804 0.721 13.254 1.00 89.25 284 PHE A O 1
ATOM 2325 N N . HIS A 1 285 ? -22.622 -1.334 12.962 1.00 87.62 285 HIS A N 1
ATOM 2326 C CA . HIS A 1 285 ? -22.227 -1.480 11.551 1.00 87.62 285 HIS A CA 1
ATOM 2327 C C . HIS A 1 285 ? -23.352 -1.185 10.548 1.00 87.62 285 HIS A C 1
ATOM 2329 O O . HIS A 1 285 ? -23.100 -0.755 9.424 1.00 87.62 285 HIS A O 1
ATOM 2335 N N . ALA A 1 286 ? -24.615 -1.343 10.946 1.00 88.06 286 ALA A N 1
ATOM 2336 C CA . ALA A 1 286 ? -25.753 -1.136 10.050 1.00 88.06 286 ALA A CA 1
ATOM 2337 C C . ALA A 1 286 ? -25.950 0.329 9.625 1.00 88.06 286 ALA A C 1
ATOM 2339 O O . ALA A 1 286 ? -26.048 1.225 10.464 1.00 88.06 286 ALA A O 1
ATOM 2340 N N . SER A 1 287 ? -26.138 0.567 8.323 1.00 87.75 287 SER A N 1
ATOM 2341 C CA . SER A 1 287 ? -26.515 1.890 7.808 1.00 87.75 287 SER A CA 1
ATOM 2342 C C . SER A 1 287 ? -27.880 2.354 8.333 1.00 87.75 287 SER A C 1
ATOM 2344 O O . SER A 1 287 ? -28.745 1.539 8.669 1.00 87.75 287 SER A O 1
ATOM 2346 N N . ASP A 1 288 ? -28.114 3.670 8.334 1.00 90.31 288 ASP A N 1
ATOM 2347 C CA . ASP A 1 288 ? -29.410 4.245 8.723 1.00 90.31 288 ASP A CA 1
ATOM 2348 C C . ASP A 1 288 ? -30.554 3.716 7.847 1.00 90.31 288 ASP A C 1
ATOM 2350 O O . ASP A 1 288 ? -31.643 3.431 8.346 1.00 90.31 288 ASP A O 1
ATOM 2354 N N . GLU A 1 289 ? -30.294 3.501 6.553 1.00 90.56 289 GLU A N 1
ATOM 2355 C CA . GLU A 1 289 ? -31.253 2.877 5.640 1.00 90.56 289 GLU A CA 1
ATOM 2356 C C . GLU A 1 289 ? -31.580 1.440 6.061 1.00 90.56 289 GLU A C 1
ATOM 2358 O O . GLU A 1 289 ? -32.753 1.057 6.108 1.00 90.56 289 GLU A O 1
ATOM 2363 N N . THR A 1 290 ? -30.566 0.643 6.411 1.00 88.31 290 THR A N 1
ATOM 2364 C CA . THR A 1 290 ? -30.790 -0.746 6.826 1.00 88.31 290 THR A CA 1
ATOM 2365 C C . THR A 1 290 ? -31.525 -0.821 8.160 1.00 88.31 290 THR A C 1
ATOM 2367 O O . THR A 1 290 ? -32.443 -1.628 8.305 1.00 88.31 290 THR A O 1
ATOM 2370 N N . ARG A 1 291 ? -31.203 0.066 9.106 1.00 91.38 291 ARG A N 1
ATOM 2371 C CA . ARG A 1 291 ? -31.931 0.184 10.377 1.00 91.38 291 ARG A CA 1
ATOM 2372 C C . ARG A 1 291 ? -33.386 0.598 10.157 1.00 91.38 291 ARG A C 1
ATOM 2374 O O . ARG A 1 291 ? -34.282 0.015 10.760 1.00 91.38 291 ARG A O 1
ATOM 2381 N N . ALA A 1 292 ? -33.641 1.551 9.259 1.00 89.69 292 ALA A N 1
ATOM 2382 C CA . ALA A 1 292 ? -34.997 1.963 8.899 1.00 89.69 292 ALA A CA 1
ATOM 2383 C C . ALA A 1 292 ? -35.783 0.846 8.196 1.00 89.69 292 ALA A C 1
ATOM 2385 O O . ALA A 1 292 ? -36.994 0.738 8.378 1.00 89.69 292 ALA A O 1
ATOM 2386 N N . ARG A 1 293 ? -35.117 0.007 7.392 1.00 88.62 293 ARG A N 1
ATOM 2387 C CA . ARG A 1 293 ? -35.720 -1.198 6.811 1.00 88.62 293 ARG A CA 1
ATOM 2388 C C . ARG A 1 293 ? -36.099 -2.204 7.897 1.00 88.62 293 ARG A C 1
ATOM 2390 O O . ARG A 1 293 ? -37.267 -2.560 7.957 1.00 88.62 293 ARG A O 1
ATOM 2397 N N . HIS A 1 294 ? -35.182 -2.555 8.795 1.00 86.94 294 HIS A N 1
ATOM 2398 C CA . HIS A 1 294 ? -35.471 -3.491 9.885 1.00 86.94 294 HIS A CA 1
ATOM 2399 C C . HIS A 1 294 ? -36.616 -2.999 10.787 1.00 86.94 294 HIS A C 1
ATOM 2401 O O . HIS A 1 294 ? -37.541 -3.750 11.047 1.00 86.94 294 HIS A O 1
ATOM 2407 N N . ALA A 1 295 ? -36.665 -1.707 11.139 1.00 89.00 295 ALA A N 1
ATOM 2408 C CA . ALA A 1 295 ? -37.792 -1.148 11.900 1.00 89.00 295 ALA A CA 1
ATOM 2409 C C . ALA A 1 295 ? -39.156 -1.225 11.183 1.00 89.00 295 ALA A C 1
ATOM 2411 O O . ALA A 1 295 ? -40.197 -1.140 11.835 1.00 89.00 295 ALA A O 1
ATOM 2412 N N . ARG A 1 296 ? -39.175 -1.310 9.845 1.00 90.62 296 ARG A N 1
ATOM 2413 C CA . ARG A 1 296 ? -40.412 -1.500 9.070 1.00 90.62 296 ARG A CA 1
ATOM 2414 C C . ARG A 1 296 ? -40.807 -2.966 8.983 1.00 90.62 296 ARG A C 1
ATOM 2416 O O . ARG A 1 296 ? -42.002 -3.251 9.026 1.00 90.62 296 ARG A O 1
ATOM 2423 N N . ASP A 1 297 ? -39.822 -3.838 8.813 1.00 91.06 297 ASP A N 1
ATOM 2424 C CA . ASP A 1 297 ? -40.032 -5.269 8.610 1.00 91.06 297 ASP A CA 1
ATOM 2425 C C . ASP A 1 297 ? -40.371 -5.967 9.942 1.00 91.06 297 ASP A C 1
ATOM 2427 O O . ASP A 1 297 ? -41.279 -6.798 9.972 1.00 91.06 297 ASP A O 1
ATOM 2431 N N . ASP A 1 298 ? -39.757 -5.525 11.049 1.00 87.38 298 ASP A N 1
ATOM 2432 C CA . ASP A 1 298 ? -39.872 -6.107 12.393 1.00 87.38 298 ASP A CA 1
ATOM 2433 C C . ASP A 1 298 ? -40.219 -5.031 13.455 1.00 87.38 298 ASP A C 1
ATOM 2435 O O . ASP A 1 298 ? -39.410 -4.694 14.319 1.00 87.38 298 ASP A O 1
ATOM 2439 N N . PRO A 1 299 ? -41.431 -4.442 13.426 1.00 86.50 299 PRO A N 1
ATOM 2440 C CA . PRO A 1 299 ? -41.792 -3.304 14.283 1.00 86.50 299 PRO A CA 1
ATOM 2441 C C . PRO A 1 299 ? -41.887 -3.637 15.782 1.00 86.50 299 PRO A C 1
ATOM 2443 O O . PRO A 1 299 ? -41.890 -2.725 16.611 1.00 86.50 299 PRO A O 1
ATOM 2446 N N . ASP A 1 300 ? -41.992 -4.923 16.125 1.00 88.19 300 ASP A N 1
ATOM 2447 C CA . ASP A 1 300 ? -42.057 -5.409 17.506 1.00 88.19 300 ASP A CA 1
ATOM 2448 C C . ASP A 1 300 ? -40.657 -5.633 18.121 1.00 88.19 300 ASP A C 1
ATOM 2450 O O . ASP A 1 300 ? -40.549 -5.807 19.339 1.00 88.19 300 ASP A O 1
ATOM 2454 N N . GLU A 1 301 ? -39.583 -5.586 17.318 1.00 83.31 301 GLU A N 1
ATOM 2455 C CA . GLU A 1 301 ? -38.199 -5.706 17.784 1.00 83.31 301 GLU A CA 1
ATOM 2456 C C . GLU A 1 301 ? -37.574 -4.317 18.012 1.00 83.31 301 GLU A C 1
ATOM 2458 O O . GLU A 1 301 ? -37.400 -3.526 17.080 1.00 83.31 301 GLU A O 1
ATOM 2463 N N . PRO A 1 302 ? -37.235 -3.955 19.264 1.00 81.62 302 PRO A N 1
ATOM 2464 C CA . PRO A 1 302 ? -36.674 -2.644 19.547 1.00 81.62 302 PRO A CA 1
ATOM 2465 C C . PRO A 1 302 ? -35.247 -2.529 18.997 1.00 81.62 302 PRO A C 1
ATOM 2467 O O . PRO A 1 302 ? -34.339 -3.239 19.428 1.00 81.62 302 PRO A O 1
ATOM 2470 N N . LEU A 1 303 ? -35.035 -1.562 18.099 1.00 87.12 303 LEU A N 1
ATOM 2471 C CA . LEU A 1 303 ? -33.709 -1.236 17.578 1.00 87.12 303 LEU A CA 1
ATOM 2472 C C . LEU A 1 303 ? -32.747 -0.833 18.713 1.00 87.12 303 LEU A C 1
ATOM 2474 O O . LEU A 1 303 ? -33.066 0.083 19.482 1.00 87.12 303 LEU A O 1
ATOM 2478 N N . PRO A 1 304 ? -31.529 -1.405 18.772 1.00 91.31 304 PRO A N 1
ATOM 2479 C CA . PRO A 1 304 ? -30.506 -0.922 19.689 1.00 91.31 304 PRO A CA 1
ATOM 2480 C C . PRO A 1 304 ? -30.110 0.517 19.318 1.00 91.31 304 PRO A C 1
ATOM 2482 O O . PRO A 1 304 ? -30.181 0.884 18.134 1.00 91.31 304 PRO A O 1
ATOM 2485 N N . PRO A 1 305 ? -29.689 1.355 20.285 1.00 91.88 305 PRO A N 1
ATOM 2486 C CA . PRO A 1 305 ? -29.176 2.688 19.980 1.00 91.88 305 PRO A CA 1
ATOM 2487 C C . PRO A 1 305 ? -27.983 2.575 19.025 1.00 91.88 305 PRO A C 1
ATOM 2489 O O . PRO A 1 305 ? -27.160 1.675 19.166 1.00 91.88 305 PRO A O 1
ATOM 2492 N N . ARG A 1 306 ? -27.913 3.461 18.025 1.00 91.94 306 ARG A N 1
ATOM 2493 C CA . ARG A 1 306 ? -26.767 3.502 17.110 1.00 91.94 306 ARG A CA 1
ATOM 2494 C C . ARG A 1 306 ? -25.570 4.092 17.841 1.00 91.94 306 ARG A C 1
ATOM 2496 O O . ARG A 1 306 ? -25.695 5.142 18.468 1.00 91.94 306 ARG A O 1
ATOM 2503 N N . GLU A 1 307 ? -24.434 3.426 17.726 1.00 91.50 307 GLU A N 1
ATOM 2504 C CA . GLU A 1 307 ? -23.173 3.865 18.306 1.00 91.50 307 GLU A CA 1
ATOM 2505 C C . GLU A 1 307 ? -22.075 3.818 17.251 1.00 91.50 307 GLU A C 1
ATOM 2507 O O . GLU A 1 307 ? -22.031 2.913 16.418 1.00 91.50 307 GLU A O 1
ATOM 2512 N N . THR A 1 308 ? -21.190 4.810 17.286 1.00 87.50 308 THR A N 1
ATOM 2513 C CA . THR A 1 308 ? -19.978 4.794 16.471 1.00 87.50 308 THR A CA 1
ATOM 2514 C C . THR A 1 308 ? -19.029 3.739 17.038 1.00 87.50 308 THR A C 1
ATOM 2516 O O . THR A 1 308 ? -18.822 3.731 18.257 1.00 87.50 308 THR A O 1
ATOM 2519 N N . PRO A 1 309 ? -18.452 2.859 16.201 1.00 88.06 309 PRO A N 1
ATOM 2520 C CA . PRO A 1 309 ? -17.455 1.906 16.661 1.00 88.06 309 PRO A CA 1
ATOM 2521 C C . PRO A 1 309 ? -16.287 2.640 17.352 1.00 88.06 309 PRO A C 1
ATOM 2523 O O . PRO A 1 309 ? -15.779 3.617 16.797 1.00 88.06 309 PRO A O 1
ATOM 2526 N N . PRO A 1 310 ? -15.873 2.226 18.563 1.00 87.50 310 PRO A N 1
ATOM 2527 C CA . PRO A 1 310 ? -14.806 2.891 19.312 1.00 87.50 310 PRO A CA 1
ATOM 2528 C C . PRO A 1 310 ? -13.429 2.798 18.643 1.00 87.50 310 PRO A C 1
ATOM 2530 O O . PRO A 1 310 ? -12.556 3.602 18.963 1.00 87.50 310 PRO A O 1
ATOM 2533 N N . TYR A 1 311 ? -13.239 1.851 17.721 1.00 87.12 311 TYR A N 1
ATOM 2534 C CA . TYR A 1 311 ? -11.975 1.618 17.035 1.00 87.12 311 TYR A CA 1
ATOM 2535 C C . TYR A 1 311 ? -12.203 1.548 15.517 1.00 87.12 311 TYR A C 1
ATOM 2537 O O . TYR A 1 311 ? -12.527 0.484 14.995 1.00 87.12 311 TYR A O 1
ATOM 2545 N N . PRO A 1 312 ? -12.089 2.663 14.782 1.00 78.81 312 PRO A N 1
ATOM 2546 C CA . PRO A 1 312 ? -12.350 2.673 13.347 1.00 78.81 312 PRO A CA 1
ATOM 2547 C C . PRO A 1 312 ? -11.243 1.914 12.600 1.00 78.81 312 PRO A C 1
ATOM 2549 O O . PRO A 1 312 ? -10.118 2.397 12.499 1.00 78.81 312 PRO A O 1
ATOM 2552 N N . ARG A 1 313 ? -11.564 0.706 12.122 1.00 78.38 313 ARG A N 1
ATOM 2553 C CA . ARG A 1 313 ? -10.678 -0.151 11.309 1.00 78.38 313 ARG A CA 1
ATOM 2554 C C . ARG A 1 313 ? -11.354 -0.715 10.055 1.00 78.38 313 ARG A C 1
ATOM 2556 O O . ARG A 1 313 ? -10.650 -1.242 9.200 1.00 78.38 313 ARG A O 1
ATOM 2563 N N . ASP A 1 314 ? -12.685 -0.626 9.991 1.00 77.50 314 ASP A N 1
ATOM 2564 C CA . ASP A 1 314 ? -13.521 -1.073 8.869 1.00 77.50 314 ASP A CA 1
ATOM 2565 C C . ASP A 1 314 ? -13.936 0.116 7.993 1.00 77.50 314 ASP A C 1
ATOM 2567 O O . ASP A 1 314 ? -14.134 1.219 8.561 1.00 77.50 314 ASP A O 1
#

Radius of gyration: 24.69 Å; chains: 1; bounding box: 70×73×54 Å

Secondary structure (DSSP, 8-state):
---S-S-HHHHHHHS-EE-HHHHHHHTT-----GGG---HHHHHHHHHHHHHHHHHTTEEEE--TTS-HHHHHHHHHHTGGGS-EE---GGG---EEEESS-TTSHHHHHHHHHHT--HHHHHHHHHH-TTS--PPP---S---GGGS--SSPPPPP-----S-TT-HHHHHHHHTT---PPPPPS-B-HHHHHHHTT--PPPGGGS-HHHHHHHHHHHHHHHHHTTEEEES-TTS-HHHHHHHIIIIITTS-B--STT-TT--EEEETT-SS-HHHHHHHHHHT--HHHHHHHHHH-TTSPPPPP---SS---

Sequence (314 aa):
MDSIDSDPFEAYDNCPWHPPREMLADLGFTSPPPDEVQDERELRGRLWELIYALAAQRFFIFATDHLGDRELYTRLHEELLEELNADIDPRHEFNCHVDMADAQTDEGAEVWLRYHAGPDDRDDWAAQYPEFPMPPHETLPHDRDRFLPSPYPPAPEPEEPEDDPLGLAAVDREIRGEPPARRRTTWERPLDSLSHAGFSPLPPDEITDEAMAAYLWLLLHELACRGFWVLNTGHLSDHELYEELWRNGLRAEAVLPGKTPRGGWFHDCTGSGSDEHHLLWLRFHASDETRARHARDDPDEPLPPRETPPYPRD

Foldseek 3Di:
DDDPPDDLVVLQVPFFWDQLQVVLVVVVDDADALVVDPDLLVLLLSLVVLLVSCVVQQEFEAPPLQDDSSRSSNCCRVPRRHDIDGNGDCVSVDHHYHYPLPCVDLNSVQVCQQEPDDPVRLVVCCVVCVPNPRDHHDYRPGDCRVLGDDSDDPDPPPPPPDDPPVVVVVVVVVVVPDDDDDDDDQWDFQQVVCVVVVHHQDDLVVADPVCQVSSLVVVQSSCVVQQEHEPDPLQDDSSRSVNLCVVPVRGDIDRTCPPPSPDGHYHYPLDPDDPSSVLSCQQEPDDPVRVVVCCVVPVVDDRDHHDHRNGPDD